Protein AF-A0A2E0TR86-F1 (afdb_monomer)

Secondary structure (DSSP, 8-state):
--HHHHTTTTS---SS--HHHHHHHHTT--HHHHHHHGGGTT-HHHHHHT---HHHHHHHHHHHT--HHHHHHHHHHHHHHHT-TTGGGGS--TTTTT----------PPPTHHHHHHHHHHHHHHHHHHHHHHHHHHHHHHHHHHSHHHHHHHHHHHHHHHTT-HHHHHHHHHHHHHHHHHHHHHHHHHHHHHS-HHHHHHHHTT-SPPTT-

pLDDT: mean 77.29, std 22.58, range [29.47, 97.81]

Structure (mmCIF, N/CA/C/O backbone):
data_AF-A0A2E0TR86-F1
#
_entry.id   AF-A0A2E0TR86-F1
#
loop_
_atom_site.group_PDB
_atom_site.id
_atom_site.type_symbol
_atom_site.label_atom_id
_atom_site.label_alt_id
_atom_site.label_comp_id
_atom_site.label_asym_id
_atom_site.label_entity_id
_atom_site.label_seq_id
_atom_site.pdbx_PDB_ins_code
_atom_site.Cartn_x
_atom_site.Cartn_y
_atom_site.Cartn_z
_atom_site.occupancy
_atom_site.B_iso_or_equiv
_atom_site.auth_seq_id
_atom_site.auth_comp_id
_atom_site.auth_asym_id
_atom_site.auth_atom_id
_atom_site.pdbx_PDB_model_num
ATOM 1 N N . MET A 1 1 ? -0.247 -5.868 17.429 1.00 38.69 1 MET A N 1
ATOM 2 C CA . MET A 1 1 ? 1.028 -6.560 17.034 1.00 38.69 1 MET A CA 1
ATOM 3 C C . MET A 1 1 ? 0.814 -8.026 16.601 1.00 38.69 1 MET A C 1
ATOM 5 O O . MET A 1 1 ? 1.789 -8.740 16.375 1.00 38.69 1 MET A O 1
ATOM 9 N N . GLY A 1 2 ? -0.434 -8.491 16.428 1.00 29.47 2 GLY A N 1
ATOM 10 C CA . GLY A 1 2 ? -0.738 -9.902 16.133 1.00 29.47 2 GLY A CA 1
ATOM 11 C C . GLY A 1 2 ? -0.902 -10.236 14.646 1.00 29.47 2 GLY A C 1
ATOM 12 O O . GLY A 1 2 ? -0.712 -11.385 14.246 1.00 29.47 2 GLY A O 1
ATOM 13 N N . PHE A 1 3 ? -1.184 -9.242 13.797 1.00 40.50 3 PHE A N 1
ATOM 14 C CA . PHE A 1 3 ? -1.547 -9.489 12.396 1.00 40.50 3 PHE A CA 1
ATOM 15 C C . PHE A 1 3 ? -0.370 -9.985 11.527 1.00 40.50 3 PHE A C 1
ATOM 17 O O . PHE A 1 3 ? -0.538 -10.838 10.656 1.00 40.50 3 PHE A O 1
ATOM 24 N N . PHE A 1 4 ? 0.859 -9.546 11.823 1.00 38.69 4 PHE A N 1
ATOM 25 C CA . PHE A 1 4 ? 2.067 -9.947 11.083 1.00 38.69 4 PHE A CA 1
ATOM 26 C C . PHE A 1 4 ? 2.546 -11.380 11.375 1.00 38.69 4 PHE A C 1
ATOM 28 O O . PHE A 1 4 ? 3.313 -11.942 10.590 1.00 38.69 4 PHE A O 1
ATOM 35 N N . PHE A 1 5 ? 2.105 -12.002 12.474 1.00 36.84 5 PHE A N 1
ATOM 36 C CA . PHE A 1 5 ? 2.561 -13.346 12.844 1.00 36.84 5 PHE A CA 1
ATOM 37 C C . PHE A 1 5 ? 1.705 -14.468 12.254 1.00 36.84 5 PHE A C 1
ATOM 39 O O . PHE A 1 5 ? 2.228 -15.556 12.014 1.00 36.84 5 PHE A O 1
ATOM 46 N N . ARG A 1 6 ? 0.429 -14.224 11.929 1.00 33.91 6 ARG A N 1
ATOM 47 C CA . ARG A 1 6 ? -0.451 -15.283 11.401 1.00 33.91 6 ARG A CA 1
ATOM 48 C C . ARG A 1 6 ? -0.191 -15.644 9.934 1.00 33.91 6 ARG A C 1
ATOM 50 O O . ARG A 1 6 ? -0.497 -16.758 9.525 1.00 33.91 6 ARG A O 1
ATOM 57 N N . VAL A 1 7 ? 0.468 -14.771 9.169 1.00 43.72 7 VAL A N 1
ATOM 58 C CA . VAL A 1 7 ? 0.877 -15.057 7.778 1.00 43.72 7 VAL A CA 1
ATOM 59 C C . VAL A 1 7 ? 2.109 -15.977 7.711 1.00 43.72 7 VAL A C 1
ATOM 61 O O . VAL A 1 7 ? 2.291 -16.695 6.728 1.00 43.72 7 VAL A O 1
ATOM 64 N N . LYS A 1 8 ? 2.931 -16.039 8.772 1.00 37.84 8 LYS A N 1
ATOM 65 C CA . LYS A 1 8 ? 4.144 -16.880 8.807 1.00 37.84 8 LYS A CA 1
ATOM 66 C C . LYS A 1 8 ? 3.860 -18.383 8.740 1.00 37.84 8 LYS A C 1
ATOM 68 O O . LYS A 1 8 ? 4.691 -19.119 8.220 1.00 37.84 8 LYS A O 1
ATOM 73 N N . ALA A 1 9 ? 2.720 -18.845 9.254 1.00 37.69 9 ALA A N 1
ATOM 74 C CA . ALA A 1 9 ? 2.451 -20.277 9.401 1.00 37.69 9 ALA A CA 1
ATOM 75 C C . ALA A 1 9 ? 1.934 -20.959 8.118 1.00 37.69 9 ALA A C 1
ATOM 77 O O . ALA A 1 9 ? 2.023 -22.176 8.005 1.00 37.69 9 ALA A O 1
ATOM 78 N N . VAL A 1 10 ? 1.422 -20.200 7.141 1.00 45.50 10 VAL A N 1
ATOM 79 C CA . VAL A 1 10 ? 0.743 -20.771 5.959 1.00 45.50 10 VAL A CA 1
ATOM 80 C C . VAL A 1 10 ? 1.658 -20.879 4.726 1.00 45.50 10 VAL A C 1
ATOM 82 O O . VAL A 1 10 ? 1.341 -21.610 3.795 1.00 45.50 10 VAL A O 1
ATOM 85 N N . LEU A 1 11 ? 2.813 -20.199 4.693 1.00 48.34 11 LEU A N 1
ATOM 86 C CA . LEU A 1 11 ? 3.543 -19.946 3.437 1.00 48.34 11 LEU A CA 1
ATOM 87 C C . LEU A 1 11 ? 4.947 -20.560 3.308 1.00 48.34 11 LEU A C 1
ATOM 89 O O . LEU A 1 11 ? 5.712 -20.088 2.476 1.00 48.34 11 LEU A O 1
ATOM 93 N N . GLY A 1 12 ? 5.289 -21.605 4.075 1.00 39.50 12 GLY A N 1
ATOM 94 C CA . GLY A 1 12 ? 6.437 -22.486 3.778 1.00 39.50 12 GLY A CA 1
ATOM 95 C C . GLY A 1 12 ? 7.695 -21.764 3.272 1.00 39.50 12 GLY A C 1
ATOM 96 O O . GLY A 1 12 ? 8.068 -21.897 2.108 1.00 39.50 12 GLY A O 1
ATOM 97 N N . TRP A 1 13 ? 8.323 -20.952 4.128 1.00 49.28 13 TRP A N 1
ATOM 98 C CA . TRP A 1 13 ? 9.489 -20.142 3.768 1.00 49.28 13 TRP A CA 1
ATOM 99 C C . TRP A 1 13 ? 10.684 -21.018 3.362 1.00 49.28 13 TRP A C 1
ATOM 101 O O . TRP A 1 13 ? 11.376 -21.576 4.210 1.00 49.28 13 TRP A O 1
ATOM 111 N N . SER A 1 14 ? 10.958 -21.113 2.058 1.00 44.97 14 SER A N 1
ATOM 112 C CA . SER A 1 14 ? 12.226 -21.641 1.543 1.00 44.97 14 SER A CA 1
ATOM 113 C C . SER A 1 14 ? 13.174 -20.477 1.243 1.00 44.97 14 SER A C 1
ATOM 115 O O . SER A 1 14 ? 12.799 -19.530 0.558 1.00 44.97 14 SER A O 1
ATOM 117 N N . GLY A 1 15 ? 14.403 -20.538 1.765 1.00 44.91 15 GLY A N 1
ATOM 118 C CA . GLY A 1 15 ? 15.422 -19.475 1.738 1.00 44.91 15 GLY A CA 1
ATOM 119 C C . GLY A 1 15 ? 16.007 -19.099 0.367 1.00 44.91 15 GLY A C 1
ATOM 120 O O . GLY A 1 15 ? 17.150 -18.651 0.297 1.00 44.91 15 GLY A O 1
ATOM 121 N N . ARG A 1 16 ? 15.263 -19.261 -0.731 1.00 54.44 16 ARG A N 1
ATOM 122 C CA . ARG A 1 16 ? 15.607 -18.675 -2.032 1.00 54.44 16 ARG A CA 1
ATOM 123 C C . ARG A 1 16 ? 14.817 -17.382 -2.187 1.00 54.44 16 ARG A C 1
ATOM 125 O O . ARG A 1 16 ? 13.602 -17.438 -2.342 1.00 54.44 16 ARG A O 1
ATOM 132 N N . ARG A 1 17 ? 15.499 -16.228 -2.154 1.00 61.06 17 ARG A N 1
ATOM 133 C CA . ARG A 1 17 ? 14.881 -14.926 -2.468 1.00 61.06 17 ARG A CA 1
ATOM 134 C C . ARG A 1 17 ? 14.137 -15.058 -3.798 1.00 61.06 17 ARG A C 1
ATOM 136 O O . ARG A 1 17 ? 14.766 -15.329 -4.823 1.00 61.06 17 ARG A O 1
ATOM 143 N N . GLY A 1 18 ? 12.811 -14.928 -3.768 1.00 79.25 18 GLY A N 1
ATOM 144 C CA . GLY A 1 18 ? 11.987 -14.978 -4.971 1.00 79.25 18 GLY A CA 1
ATOM 145 C C . GLY A 1 18 ? 12.465 -13.954 -6.002 1.00 79.25 18 GLY A C 1
ATOM 146 O O . GLY A 1 18 ? 12.942 -12.883 -5.631 1.00 79.25 18 GLY A O 1
ATOM 147 N N . ARG A 1 19 ? 12.362 -14.272 -7.299 1.00 88.62 19 ARG A N 1
ATOM 148 C CA . ARG A 1 19 ? 12.788 -13.385 -8.398 1.00 88.62 19 ARG A CA 1
ATOM 149 C C . ARG A 1 19 ? 12.182 -11.979 -8.279 1.00 88.62 19 ARG A C 1
ATOM 151 O O . ARG A 1 19 ? 12.897 -11.012 -8.508 1.00 88.62 19 ARG A O 1
ATOM 158 N N . VAL A 1 20 ? 10.910 -11.869 -7.888 1.00 91.62 20 VAL A N 1
ATOM 159 C CA . VAL A 1 20 ? 10.219 -10.586 -7.652 1.00 91.62 20 VAL A CA 1
ATOM 160 C C . VAL A 1 20 ? 10.897 -9.799 -6.526 1.00 91.62 20 VAL A C 1
ATOM 162 O O . VAL A 1 20 ? 11.257 -8.642 -6.718 1.00 91.62 20 VAL A O 1
ATOM 165 N N . ALA A 1 21 ? 11.136 -10.443 -5.380 1.00 93.56 21 ALA A N 1
ATOM 166 C CA . ALA A 1 21 ? 11.791 -9.823 -4.229 1.00 93.56 21 ALA A CA 1
ATOM 167 C C . ALA A 1 21 ? 13.237 -9.408 -4.530 1.00 93.56 21 ALA A C 1
ATOM 169 O O . ALA A 1 21 ? 13.669 -8.327 -4.139 1.00 93.56 21 ALA A O 1
ATOM 170 N N . ALA A 1 22 ? 13.985 -10.247 -5.254 1.00 91.81 22 ALA A N 1
ATOM 171 C CA . ALA A 1 22 ? 15.337 -9.926 -5.691 1.00 91.81 22 ALA A CA 1
ATOM 172 C C . ALA A 1 22 ? 15.344 -8.707 -6.621 1.00 91.81 22 ALA A C 1
ATOM 174 O O . ALA A 1 22 ? 16.172 -7.819 -6.443 1.00 91.81 22 ALA A O 1
ATOM 175 N N . GLU A 1 23 ? 14.412 -8.638 -7.574 1.00 92.62 23 GLU A N 1
ATOM 176 C CA . GLU A 1 23 ? 14.308 -7.498 -8.482 1.00 92.62 23 GLU A CA 1
ATOM 177 C C . GLU A 1 23 ? 13.951 -6.210 -7.742 1.00 92.62 23 GLU A C 1
ATOM 179 O O . GLU A 1 23 ? 14.630 -5.204 -7.920 1.00 92.62 23 GLU A O 1
ATOM 184 N N . LEU A 1 24 ? 12.953 -6.245 -6.860 1.00 93.38 24 LEU A N 1
ATOM 185 C CA . LEU A 1 24 ? 12.578 -5.088 -6.047 1.00 93.38 24 LEU A CA 1
ATOM 186 C C . LEU A 1 24 ? 13.731 -4.622 -5.151 1.00 93.38 24 LEU A C 1
ATOM 188 O O . LEU A 1 24 ? 14.012 -3.429 -5.099 1.00 93.38 24 LEU A O 1
ATOM 192 N N . ALA A 1 25 ? 14.464 -5.551 -4.530 1.00 93.50 25 ALA A N 1
ATOM 193 C CA . ALA A 1 25 ? 15.646 -5.217 -3.740 1.00 93.50 25 ALA A CA 1
ATOM 194 C C . ALA A 1 25 ? 16.739 -4.543 -4.586 1.00 93.50 25 ALA A C 1
ATOM 196 O O . ALA A 1 25 ? 17.328 -3.562 -4.144 1.00 93.50 25 ALA A O 1
ATOM 197 N N . ARG A 1 26 ? 16.992 -5.024 -5.815 1.00 91.81 26 ARG A N 1
ATOM 198 C CA . ARG A 1 26 ? 17.940 -4.367 -6.738 1.00 91.81 26 ARG 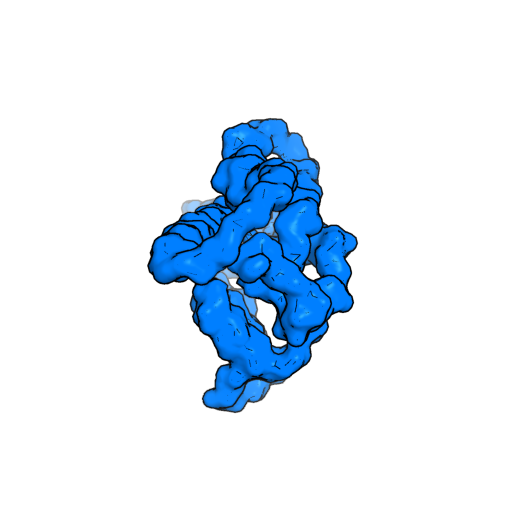A CA 1
ATOM 199 C C . ARG A 1 26 ? 17.495 -2.964 -7.134 1.00 91.81 26 ARG A C 1
ATOM 201 O O . ARG A 1 26 ? 18.344 -2.139 -7.441 1.00 91.81 26 ARG A O 1
ATOM 208 N N . ARG A 1 27 ? 16.187 -2.714 -7.159 1.00 90.25 27 ARG A N 1
ATOM 209 C CA . ARG A 1 27 ? 15.604 -1.415 -7.506 1.00 90.25 27 ARG A CA 1
ATOM 210 C C . ARG A 1 27 ? 15.431 -0.483 -6.306 1.00 90.25 27 ARG A C 1
ATOM 212 O O . ARG A 1 27 ? 14.817 0.564 -6.469 1.00 90.25 27 ARG A O 1
ATOM 219 N N . GLY A 1 28 ? 15.948 -0.847 -5.131 1.00 92.06 28 GLY A N 1
ATOM 220 C CA . GLY A 1 28 ? 15.901 -0.005 -3.932 1.00 92.06 28 GLY A CA 1
ATOM 221 C C . GLY A 1 28 ? 14.567 -0.038 -3.186 1.00 92.06 28 GLY A C 1
ATOM 222 O O . GLY A 1 28 ? 14.259 0.893 -2.457 1.00 92.06 28 GLY A O 1
ATOM 223 N N . ALA A 1 29 ? 13.752 -1.080 -3.365 1.00 93.31 29 ALA A N 1
ATOM 224 C CA . ALA A 1 29 ? 12.498 -1.190 -2.628 1.00 93.31 29 ALA A CA 1
ATOM 225 C C . ALA A 1 29 ? 12.712 -1.364 -1.111 1.00 93.31 29 ALA A C 1
ATOM 227 O O . ALA A 1 29 ? 13.695 -1.970 -0.666 1.00 93.31 29 ALA A O 1
ATOM 228 N N . THR A 1 30 ? 11.737 -0.906 -0.325 1.00 94.25 30 THR A N 1
ATOM 229 C CA . THR A 1 30 ? 11.692 -1.032 1.132 1.00 94.25 30 THR A CA 1
ATOM 230 C C . THR A 1 30 ? 11.836 -2.486 1.572 1.00 94.25 30 THR A C 1
ATOM 232 O O . THR A 1 30 ? 11.359 -3.436 0.936 1.00 94.25 30 THR A O 1
ATOM 235 N N . ARG A 1 31 ? 12.510 -2.689 2.709 1.00 94.81 31 ARG A N 1
ATOM 236 C CA . ARG A 1 31 ? 12.814 -4.030 3.228 1.00 94.81 31 ARG A CA 1
ATOM 237 C C . ARG A 1 31 ? 11.543 -4.833 3.495 1.00 94.81 31 ARG A C 1
ATOM 239 O O . ARG A 1 31 ? 11.529 -6.051 3.311 1.00 94.81 31 ARG A O 1
ATOM 246 N N . GLU A 1 32 ? 10.493 -4.167 3.950 1.00 94.56 32 GLU A N 1
ATOM 247 C CA . GLU A 1 32 ? 9.192 -4.748 4.241 1.00 94.56 32 GLU A CA 1
ATOM 248 C C . GLU A 1 32 ? 8.503 -5.233 2.962 1.00 94.56 32 GLU A C 1
ATOM 250 O O . GLU A 1 32 ? 8.025 -6.369 2.941 1.00 94.56 32 GLU A O 1
ATOM 255 N N . LEU A 1 33 ? 8.526 -4.438 1.886 1.00 95.44 33 LEU A N 1
ATOM 256 C CA . LEU A 1 33 ? 7.996 -4.838 0.580 1.00 95.44 33 LEU A CA 1
ATOM 257 C C . LEU A 1 33 ? 8.785 -6.020 -0.006 1.00 95.44 33 LEU A C 1
ATOM 259 O O . LEU A 1 33 ? 8.198 -6.985 -0.506 1.00 95.44 33 LEU A O 1
ATOM 263 N N . VAL A 1 34 ? 10.114 -6.004 0.111 1.00 96.00 34 VAL A N 1
ATOM 264 C CA . VAL A 1 34 ? 10.963 -7.131 -0.310 1.00 96.00 34 VAL A CA 1
ATOM 265 C C . VAL A 1 34 ? 10.589 -8.404 0.456 1.00 96.00 34 VAL A C 1
ATOM 267 O O . VAL A 1 34 ? 10.315 -9.428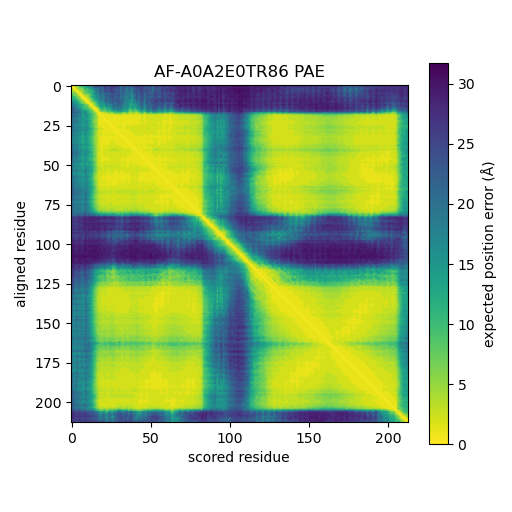 -0.163 1.00 96.00 34 VAL A O 1
ATOM 270 N N . ARG A 1 35 ? 10.485 -8.345 1.789 1.00 94.88 35 ARG A N 1
ATOM 271 C CA . ARG A 1 35 ? 10.081 -9.499 2.618 1.00 94.88 35 ARG A CA 1
ATOM 272 C C . ARG A 1 35 ? 8.677 -9.996 2.298 1.00 94.88 35 ARG A C 1
ATOM 274 O O . ARG A 1 35 ? 8.448 -11.201 2.272 1.00 94.88 35 ARG A O 1
ATOM 281 N N . PHE A 1 36 ? 7.739 -9.084 2.053 1.00 95.06 36 PHE A N 1
ATOM 282 C CA . PHE A 1 36 ? 6.392 -9.444 1.626 1.00 95.06 36 PHE A CA 1
ATOM 283 C C . PHE A 1 36 ? 6.418 -10.214 0.302 1.00 95.06 36 PHE A C 1
ATOM 285 O O . PHE A 1 36 ? 5.662 -11.168 0.144 1.00 95.06 36 PHE A O 1
ATOM 292 N N . THR A 1 37 ? 7.297 -9.833 -0.631 1.00 95.12 37 THR A N 1
ATOM 293 C CA . THR A 1 37 ? 7.321 -10.420 -1.976 1.00 95.12 37 THR A CA 1
ATOM 294 C C . THR A 1 37 ? 8.100 -11.732 -2.095 1.00 95.12 37 THR A C 1
ATOM 296 O O . THR A 1 37 ? 7.919 -12.463 -3.071 1.00 95.12 37 THR A O 1
ATOM 299 N N . GLU A 1 38 ? 8.931 -12.075 -1.105 1.00 93.75 38 GLU A N 1
ATOM 300 C CA . GLU A 1 38 ? 9.756 -13.294 -1.094 1.00 93.75 38 GLU A CA 1
ATOM 301 C C . GLU A 1 38 ? 8.969 -14.589 -1.383 1.00 93.75 38 GLU A C 1
ATOM 303 O O . GLU A 1 38 ? 9.413 -15.350 -2.251 1.00 93.75 38 GLU A O 1
ATOM 308 N N . PRO A 1 39 ? 7.799 -14.847 -0.757 1.00 93.81 39 PRO A N 1
ATOM 309 C CA . PRO A 1 39 ? 7.064 -16.098 -0.943 1.00 93.81 39 PRO A CA 1
ATOM 310 C C . PRO A 1 39 ? 6.476 -16.292 -2.347 1.00 93.81 39 PRO A C 1
ATOM 312 O O . PRO A 1 39 ? 6.130 -17.415 -2.704 1.00 93.81 39 PRO A O 1
ATOM 315 N N . PHE A 1 40 ? 6.349 -15.235 -3.157 1.00 92.06 40 PHE A N 1
ATOM 316 C CA . PHE A 1 40 ? 5.721 -15.331 -4.483 1.00 92.06 40 PHE A CA 1
ATOM 317 C C . PHE A 1 40 ? 6.677 -15.808 -5.581 1.00 92.06 40 PHE A C 1
ATOM 319 O O . PHE A 1 40 ? 6.251 -16.064 -6.708 1.00 92.06 40 PHE A O 1
ATOM 326 N N . GLY A 1 41 ? 7.975 -15.947 -5.293 1.00 91.69 41 GLY A N 1
ATOM 327 C CA . GLY A 1 41 ? 8.931 -16.433 -6.283 1.00 91.69 41 GLY A CA 1
ATOM 328 C C . GLY A 1 41 ? 9.006 -15.506 -7.500 1.00 91.69 41 GLY A C 1
ATOM 329 O O . GLY A 1 41 ? 9.485 -14.379 -7.397 1.00 91.69 41 GLY A O 1
ATOM 330 N N . ALA A 1 42 ? 8.576 -15.997 -8.664 1.00 90.94 42 ALA A N 1
ATOM 331 C CA . ALA A 1 42 ? 8.526 -15.239 -9.918 1.00 90.94 42 ALA A CA 1
ATOM 332 C C . ALA A 1 42 ? 7.121 -14.707 -10.270 1.00 90.94 42 ALA A C 1
ATOM 334 O O . ALA A 1 42 ? 6.968 -14.040 -11.293 1.00 90.94 42 ALA A O 1
ATOM 335 N N . ASP A 1 43 ? 6.105 -14.993 -9.453 1.00 93.94 43 ASP A N 1
ATOM 336 C CA . ASP A 1 43 ? 4.717 -14.638 -9.742 1.00 93.94 43 ASP A CA 1
ATOM 337 C C . ASP A 1 43 ? 4.395 -13.195 -9.323 1.00 93.94 43 ASP A C 1
ATOM 339 O O . ASP A 1 43 ? 3.867 -12.918 -8.242 1.00 93.94 43 ASP A O 1
ATOM 343 N N . VAL A 1 44 ? 4.727 -12.254 -10.211 1.00 94.56 44 VAL A N 1
ATOM 344 C CA . VAL A 1 44 ? 4.461 -10.822 -10.012 1.00 94.56 44 VAL A CA 1
ATOM 345 C C . VAL A 1 44 ? 2.965 -10.504 -9.935 1.00 94.56 44 VAL A C 1
ATOM 347 O O . VAL A 1 44 ? 2.576 -9.587 -9.220 1.00 94.56 44 VAL A O 1
ATOM 350 N N . ILE A 1 45 ? 2.110 -11.267 -10.625 1.00 96.00 45 ILE A N 1
ATOM 351 C CA . ILE A 1 45 ? 0.661 -11.021 -10.637 1.00 96.00 45 ILE A CA 1
ATOM 352 C C . ILE A 1 45 ? 0.054 -11.392 -9.287 1.00 96.00 45 ILE A C 1
ATOM 354 O O . ILE A 1 45 ? -0.737 -10.626 -8.727 1.00 96.00 45 ILE A O 1
ATOM 358 N N . THR A 1 46 ? 0.445 -12.534 -8.726 1.00 95.75 46 THR A N 1
ATOM 359 C CA . THR A 1 46 ? -0.005 -12.926 -7.388 1.00 95.75 46 THR A CA 1
ATOM 360 C C . THR A 1 46 ? 0.556 -11.987 -6.320 1.00 95.75 46 THR A C 1
ATOM 362 O O . THR A 1 46 ? -0.191 -11.576 -5.433 1.00 95.75 46 THR A O 1
ATOM 365 N N . ALA A 1 47 ? 1.819 -11.558 -6.435 1.00 96.00 47 ALA A N 1
ATOM 366 C CA . ALA A 1 47 ? 2.393 -10.550 -5.537 1.00 96.00 47 ALA A CA 1
ATOM 367 C C . ALA A 1 47 ? 1.624 -9.213 -5.592 1.00 96.00 47 ALA A C 1
ATOM 369 O O . ALA A 1 47 ? 1.275 -8.652 -4.553 1.00 96.00 47 ALA A O 1
ATOM 370 N N . TRP A 1 48 ? 1.298 -8.736 -6.798 1.00 97.25 48 TRP A N 1
ATOM 371 C CA . TRP A 1 48 ? 0.527 -7.512 -7.028 1.00 97.25 48 TRP A CA 1
ATOM 372 C C . TRP A 1 48 ? -0.893 -7.602 -6.455 1.00 97.25 48 TRP A C 1
ATOM 374 O O . TRP A 1 48 ? -1.312 -6.763 -5.654 1.00 97.25 48 TRP A O 1
ATOM 384 N N . SER A 1 49 ? -1.630 -8.652 -6.823 1.00 96.12 49 SER A N 1
ATOM 385 C CA . SER A 1 49 ? -3.024 -8.858 -6.401 1.00 96.12 49 SER A CA 1
ATOM 386 C C . SER A 1 49 ? -3.180 -9.063 -4.894 1.00 96.12 49 SER A C 1
ATOM 388 O O . SER A 1 49 ? -4.234 -8.751 -4.348 1.00 96.12 49 SER A O 1
ATOM 390 N N . ARG A 1 50 ? -2.133 -9.539 -4.209 1.00 96.19 50 ARG A N 1
ATOM 391 C CA . ARG A 1 50 ? -2.120 -9.733 -2.752 1.00 96.19 50 ARG A CA 1
ATOM 392 C C . ARG A 1 50 ? -1.433 -8.610 -1.980 1.00 96.19 50 ARG A C 1
ATOM 394 O O . ARG A 1 50 ? -1.349 -8.708 -0.760 1.00 96.19 50 ARG A O 1
ATOM 401 N N . CYS A 1 51 ? -0.937 -7.568 -2.651 1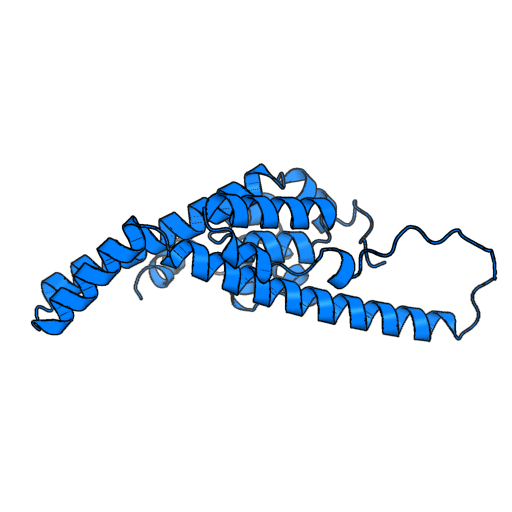.00 96.50 51 CYS A N 1
ATOM 402 C CA . CYS A 1 51 ? -0.264 -6.448 -1.995 1.00 96.50 51 CYS A CA 1
ATOM 403 C C . CYS A 1 51 ? -1.203 -5.768 -0.980 1.00 96.50 51 CYS A C 1
ATOM 405 O O . CYS A 1 51 ? -2.259 -5.277 -1.384 1.00 96.50 51 CYS A O 1
ATOM 407 N N . PRO A 1 52 ? -0.882 -5.741 0.323 1.00 94.94 52 PRO A N 1
ATOM 408 C CA . PRO A 1 52 ? -1.861 -5.347 1.328 1.00 94.94 52 PRO A CA 1
ATOM 409 C C . PRO A 1 52 ? -1.959 -3.840 1.567 1.00 94.94 52 PRO A C 1
ATOM 411 O O . PRO A 1 52 ? -2.847 -3.404 2.289 1.00 94.94 52 PRO A O 1
ATOM 414 N N . ARG A 1 53 ? -1.036 -3.042 1.015 1.00 95.31 53 ARG A N 1
ATOM 415 C CA . ARG A 1 53 ? -0.916 -1.606 1.310 1.00 95.31 53 ARG A CA 1
ATOM 416 C C . ARG A 1 53 ? -0.921 -0.780 0.028 1.00 95.31 53 ARG A C 1
ATOM 418 O O . ARG A 1 53 ? -0.256 -1.136 -0.950 1.00 95.31 53 ARG A O 1
ATOM 425 N N . GLY A 1 54 ? -1.623 0.354 0.057 1.00 94.44 54 GLY A N 1
ATOM 426 C CA . GLY A 1 54 ? -1.622 1.337 -1.034 1.00 94.44 54 GLY A CA 1
ATOM 427 C C . GLY A 1 54 ? -0.210 1.825 -1.365 1.00 94.44 54 GLY A C 1
ATOM 428 O O . GLY A 1 54 ? 0.217 1.726 -2.512 1.00 94.44 54 GLY A O 1
ATOM 429 N N . ALA A 1 55 ? 0.556 2.220 -0.343 1.00 95.69 55 ALA A N 1
ATOM 430 C CA . ALA A 1 55 ? 1.935 2.689 -0.493 1.00 95.69 55 ALA A CA 1
ATOM 431 C C . ALA A 1 55 ? 2.857 1.639 -1.131 1.00 95.69 55 ALA A C 1
ATOM 433 O O . ALA A 1 55 ? 3.590 1.949 -2.060 1.00 95.69 55 ALA A O 1
ATOM 434 N N . TRP A 1 56 ? 2.757 0.373 -0.712 1.00 97.62 56 TRP A N 1
ATOM 435 C CA . TRP A 1 56 ? 3.524 -0.719 -1.322 1.00 97.62 56 TRP A CA 1
ATOM 436 C C . TRP A 1 56 ? 3.113 -0.996 -2.767 1.00 97.62 56 TRP A C 1
ATOM 438 O O . TRP A 1 56 ? 3.947 -1.377 -3.581 1.00 97.62 56 TRP A O 1
ATOM 448 N N . SER A 1 57 ? 1.837 -0.803 -3.102 1.00 97.81 57 SER A N 1
ATOM 449 C CA . SER A 1 57 ? 1.360 -0.928 -4.481 1.00 97.81 57 SER A CA 1
ATOM 450 C C . SER A 1 57 ? 1.913 0.203 -5.356 1.00 97.81 57 SER A C 1
ATOM 452 O O . SER A 1 57 ? 2.385 -0.054 -6.459 1.00 97.81 57 SER A O 1
ATOM 454 N N . LEU A 1 58 ? 1.930 1.441 -4.854 1.00 97.06 58 LEU A N 1
ATOM 455 C CA . LEU A 1 58 ? 2.540 2.580 -5.548 1.00 97.06 58 LEU A CA 1
ATOM 456 C C . LEU A 1 58 ? 4.051 2.406 -5.717 1.00 97.06 58 LEU A C 1
ATOM 458 O O . LEU A 1 58 ? 4.563 2.574 -6.821 1.00 97.06 58 LEU A O 1
ATOM 462 N N . GLU A 1 59 ? 4.747 2.013 -4.652 1.00 97.06 59 GLU A N 1
ATOM 463 C CA . GLU A 1 59 ? 6.181 1.738 -4.680 1.00 97.06 59 GLU A CA 1
ATOM 464 C C . GLU A 1 59 ? 6.505 0.629 -5.685 1.00 97.06 59 GLU A C 1
ATOM 466 O O . GLU A 1 59 ? 7.344 0.813 -6.560 1.00 97.06 59 GLU A O 1
ATOM 471 N N . MET A 1 60 ? 5.809 -0.507 -5.621 1.00 96.75 60 MET A N 1
ATOM 472 C CA . MET A 1 60 ? 6.024 -1.621 -6.543 1.00 96.75 60 MET A CA 1
ATOM 473 C C . MET A 1 60 ? 5.775 -1.215 -8.003 1.00 96.75 60 MET A C 1
ATOM 475 O O . MET A 1 60 ? 6.570 -1.568 -8.874 1.00 96.75 60 MET A O 1
ATOM 479 N N . ALA A 1 61 ? 4.718 -0.443 -8.278 1.00 96.38 61 ALA A N 1
ATOM 480 C CA . ALA A 1 61 ? 4.439 0.075 -9.617 1.00 96.38 61 ALA A CA 1
ATOM 481 C C . ALA A 1 61 ? 5.551 1.018 -10.109 1.00 96.38 61 ALA A C 1
ATOM 483 O O . ALA A 1 61 ? 6.065 0.834 -11.215 1.00 96.38 61 ALA A O 1
ATOM 484 N N . ALA A 1 62 ? 5.969 1.978 -9.279 1.00 93.50 62 ALA A N 1
ATOM 485 C CA . ALA A 1 62 ? 7.025 2.928 -9.614 1.00 93.50 62 ALA A CA 1
ATOM 486 C C . ALA A 1 62 ? 8.373 2.222 -9.832 1.00 93.50 62 ALA A C 1
ATOM 488 O O . ALA A 1 62 ? 9.028 2.429 -10.852 1.00 93.50 62 ALA A O 1
ATOM 489 N N . ARG A 1 63 ? 8.745 1.300 -8.935 1.00 93.62 63 ARG A N 1
ATOM 490 C CA . ARG A 1 63 ? 9.990 0.524 -9.018 1.00 93.62 63 ARG A CA 1
ATOM 491 C C . ARG A 1 63 ? 9.999 -0.376 -10.242 1.00 93.62 63 ARG A C 1
ATOM 493 O O . ARG A 1 63 ? 11.028 -0.471 -10.898 1.00 93.62 63 ARG A O 1
ATOM 500 N N . PHE A 1 64 ? 8.886 -1.011 -10.612 1.00 93.06 64 PHE A N 1
ATOM 501 C CA . PHE A 1 64 ? 8.842 -1.792 -11.852 1.00 93.06 64 PHE A CA 1
ATOM 502 C C . PHE A 1 64 ? 8.864 -0.938 -13.124 1.00 93.06 64 PHE A C 1
ATOM 504 O O . PHE A 1 64 ? 9.190 -1.475 -14.182 1.00 93.06 64 PHE A O 1
ATOM 511 N N . GLY A 1 65 ? 8.646 0.374 -13.023 1.00 89.75 65 GLY A N 1
ATOM 512 C CA . GLY A 1 65 ? 8.662 1.291 -14.159 1.00 89.75 65 GLY A CA 1
ATOM 513 C C . GLY A 1 65 ? 7.313 1.377 -14.869 1.00 89.75 65 GLY A C 1
ATOM 514 O O . GLY A 1 65 ? 7.274 1.545 -16.085 1.00 89.75 65 GLY A O 1
ATOM 515 N N . VAL A 1 66 ? 6.207 1.231 -14.131 1.00 92.06 66 VAL A N 1
ATOM 516 C CA . VAL A 1 66 ? 4.883 1.626 -14.634 1.00 92.06 66 VAL A CA 1
ATOM 517 C C . VAL A 1 66 ? 4.913 3.120 -14.967 1.00 92.06 66 VAL A C 1
ATOM 519 O O . VAL A 1 66 ? 5.570 3.901 -14.282 1.00 92.06 66 VAL A O 1
ATOM 522 N N . GLU A 1 67 ? 4.201 3.517 -16.023 1.00 89.62 67 GLU A N 1
ATOM 523 C CA . GLU A 1 67 ? 4.164 4.900 -16.500 1.00 89.62 67 GLU A CA 1
ATOM 524 C C . GLU A 1 67 ? 3.850 5.896 -15.369 1.00 89.62 67 GLU A C 1
ATOM 526 O O . GLU A 1 67 ? 2.831 5.779 -14.680 1.00 89.62 67 GLU A O 1
ATOM 531 N N . THR A 1 68 ? 4.695 6.920 -15.219 1.00 87.19 68 THR A N 1
ATOM 532 C CA . THR A 1 68 ? 4.586 7.927 -14.153 1.00 87.19 68 THR A CA 1
ATOM 533 C C . THR A 1 68 ? 3.220 8.614 -14.135 1.00 87.19 68 THR A C 1
ATOM 535 O O . THR A 1 68 ? 2.687 8.890 -13.064 1.00 87.19 68 THR A O 1
ATOM 538 N N . ALA A 1 69 ? 2.594 8.829 -15.298 1.00 86.88 69 ALA A N 1
ATOM 539 C CA . ALA A 1 69 ? 1.255 9.411 -15.384 1.00 86.88 69 ALA A CA 1
ATOM 540 C C . ALA A 1 69 ? 0.168 8.514 -14.761 1.00 86.88 69 ALA A C 1
ATOM 542 O O . ALA A 1 69 ? -0.782 9.025 -14.164 1.00 86.88 69 ALA A O 1
ATOM 543 N N . LEU A 1 70 ? 0.295 7.187 -14.866 1.00 90.94 70 LEU A N 1
ATOM 544 C CA . LEU A 1 70 ? -0.623 6.244 -14.221 1.00 90.94 70 LEU A CA 1
ATOM 545 C C . LEU A 1 70 ? -0.404 6.200 -12.711 1.00 90.94 70 LEU A C 1
ATOM 547 O O . LEU A 1 70 ? -1.380 6.210 -11.961 1.00 90.94 70 LEU A O 1
ATOM 551 N N . VAL A 1 71 ? 0.858 6.211 -12.273 1.00 92.81 71 VAL A N 1
ATOM 552 C CA . VAL A 1 71 ? 1.212 6.291 -10.849 1.00 92.81 71 VAL A CA 1
ATOM 553 C C . VAL A 1 71 ? 0.672 7.588 -10.238 1.00 92.81 71 VAL A C 1
ATOM 555 O O . VAL A 1 71 ? -0.015 7.538 -9.222 1.00 92.81 71 VAL A O 1
ATOM 558 N N . ALA A 1 72 ? 0.865 8.732 -10.898 1.00 87.38 72 ALA A N 1
ATOM 559 C CA . ALA A 1 72 ? 0.344 10.023 -10.450 1.00 87.38 72 ALA A CA 1
ATOM 560 C C . ALA A 1 72 ? -1.192 10.039 -10.360 1.00 87.38 72 ALA A C 1
ATOM 562 O O . ALA A 1 72 ? -1.747 10.531 -9.379 1.00 87.38 72 ALA A O 1
ATOM 563 N N . ARG A 1 73 ? -1.895 9.454 -11.341 1.00 90.44 73 ARG A N 1
ATOM 564 C CA . ARG A 1 73 ? -3.362 9.311 -11.292 1.00 90.44 73 ARG A CA 1
ATOM 565 C C . ARG A 1 73 ? -3.815 8.413 -10.143 1.00 90.44 73 ARG A C 1
ATOM 567 O O . ARG A 1 73 ? -4.799 8.740 -9.493 1.00 90.44 73 ARG A O 1
ATOM 574 N N . ALA A 1 74 ? -3.108 7.314 -9.876 1.00 93.56 74 ALA A N 1
ATOM 575 C CA . ALA A 1 74 ? -3.419 6.440 -8.747 1.00 93.56 74 ALA A CA 1
ATOM 576 C C . ALA A 1 74 ? -3.243 7.176 -7.411 1.00 93.56 74 ALA A C 1
ATOM 578 O O . ALA A 1 74 ? -4.103 7.076 -6.542 1.00 93.56 74 ALA A O 1
ATOM 579 N N . THR A 1 75 ? -2.179 7.971 -7.271 1.00 92.25 75 THR A N 1
ATOM 580 C CA . THR A 1 75 ? -1.968 8.834 -6.101 1.00 92.25 75 THR A CA 1
ATOM 581 C C . THR A 1 75 ? -3.077 9.879 -5.963 1.00 92.25 75 THR A C 1
ATOM 583 O O . THR A 1 75 ? -3.608 10.060 -4.871 1.00 92.25 75 THR A O 1
ATOM 586 N N . ALA A 1 76 ? -3.48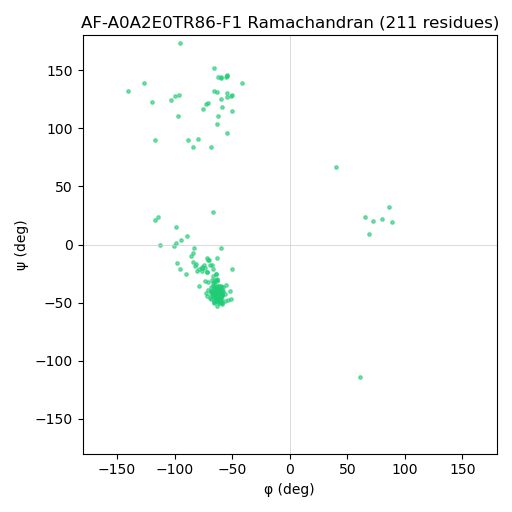8 10.522 -7.060 1.00 88.25 76 ALA A N 1
ATOM 587 C CA . ALA A 1 76 ? -4.589 11.485 -7.050 1.00 88.25 76 ALA A CA 1
ATOM 588 C C . ALA A 1 76 ? -5.927 10.846 -6.637 1.00 88.25 76 ALA A C 1
ATOM 590 O O . ALA A 1 76 ? -6.678 11.449 -5.873 1.00 88.25 76 ALA A O 1
ATOM 591 N N . ASP A 1 77 ? -6.207 9.612 -7.073 1.00 89.56 77 ASP A N 1
ATOM 592 C CA . ASP A 1 77 ? -7.400 8.869 -6.646 1.00 89.56 77 ASP A CA 1
ATOM 593 C C . ASP A 1 77 ? -7.385 8.594 -5.127 1.00 89.56 77 ASP A C 1
ATOM 595 O O . ASP A 1 77 ? -8.435 8.649 -4.484 1.00 89.56 77 ASP A O 1
ATOM 599 N N . LEU A 1 78 ? -6.210 8.338 -4.531 1.00 90.38 78 LEU A N 1
ATOM 600 C CA . LEU A 1 78 ? -6.069 8.194 -3.075 1.00 90.38 78 LEU A CA 1
ATOM 601 C C . LEU A 1 78 ? -6.347 9.514 -2.344 1.00 90.38 78 LEU A C 1
ATOM 603 O O . LEU A 1 78 ? -7.079 9.511 -1.358 1.00 90.38 78 LEU A O 1
ATOM 607 N N . VAL A 1 79 ? -5.813 10.637 -2.839 1.00 84.94 79 VAL A N 1
ATOM 608 C CA . VAL A 1 79 ? -6.086 11.973 -2.275 1.00 84.94 79 VAL A CA 1
ATOM 609 C C . VAL A 1 79 ? -7.578 12.302 -2.365 1.00 84.94 79 VAL A C 1
ATOM 611 O O . VAL A 1 79 ? -8.174 12.735 -1.383 1.00 84.94 79 VAL A O 1
ATOM 614 N N . ALA A 1 80 ? -8.215 12.034 -3.506 1.00 83.38 80 ALA A N 1
ATOM 615 C CA . ALA A 1 80 ? -9.649 12.253 -3.676 1.00 83.38 80 ALA A CA 1
ATOM 616 C C . ALA A 1 80 ? -10.485 11.389 -2.715 1.00 83.38 80 ALA A C 1
ATOM 618 O O . ALA A 1 80 ? -11.468 11.868 -2.150 1.00 83.38 80 ALA A O 1
ATOM 619 N N . ALA A 1 81 ? -10.072 10.139 -2.478 1.00 74.75 81 ALA A N 1
ATOM 620 C CA . ALA A 1 81 ? -10.711 9.258 -1.501 1.00 74.75 81 ALA A CA 1
ATOM 621 C C . ALA A 1 81 ? -10.548 9.741 -0.046 1.00 74.75 81 ALA A C 1
ATOM 623 O O . ALA A 1 81 ? -11.346 9.356 0.808 1.00 74.75 81 ALA A O 1
ATOM 624 N N . ALA A 1 82 ? -9.553 10.589 0.236 1.00 71.50 82 ALA A N 1
ATOM 625 C CA . ALA A 1 82 ? -9.332 11.185 1.552 1.00 71.50 82 ALA A CA 1
ATOM 626 C C . ALA A 1 82 ? -10.357 12.277 1.908 1.00 71.50 82 ALA A C 1
ATOM 628 O O . ALA A 1 82 ? -10.520 12.586 3.084 1.00 71.50 82 ALA A O 1
ATOM 629 N N . GLY A 1 83 ? -11.050 12.858 0.919 1.00 60.75 83 GLY A N 1
ATOM 630 C CA . GLY A 1 83 ? -12.086 13.875 1.137 1.00 60.75 83 GLY A CA 1
ATOM 631 C C . GLY A 1 83 ? -11.593 15.237 1.653 1.00 60.75 83 GLY A C 1
ATOM 632 O O . GLY A 1 83 ? -12.429 16.074 1.979 1.00 60.75 83 GLY A O 1
ATOM 633 N N . GLU A 1 84 ? -10.279 15.483 1.703 1.00 49.94 84 GLU A N 1
ATOM 634 C CA . GLU A 1 84 ? -9.672 16.700 2.265 1.00 49.94 84 GLU A CA 1
ATOM 635 C C . GLU A 1 84 ? -8.860 17.466 1.197 1.00 49.94 84 GLU A C 1
ATOM 637 O O . GLU A 1 84 ? -7.915 16.905 0.633 1.00 49.94 84 GLU A O 1
ATOM 642 N N . PRO A 1 85 ? -9.167 18.748 0.916 1.00 42.03 85 PRO A N 1
ATOM 643 C CA . PRO A 1 85 ? -8.386 19.574 -0.008 1.00 42.03 85 PRO A CA 1
ATOM 644 C C . PRO A 1 85 ? -6.990 19.947 0.530 1.00 42.03 85 PRO A C 1
ATOM 646 O O . PRO A 1 85 ? -6.119 20.299 -0.263 1.00 42.03 85 PRO A O 1
ATOM 649 N N . ASP A 1 86 ? -6.737 19.827 1.838 1.00 40.03 86 ASP A N 1
ATOM 650 C CA . ASP A 1 86 ? -5.469 20.246 2.463 1.00 40.03 86 ASP A CA 1
ATOM 651 C C . ASP A 1 86 ? -4.330 19.216 2.292 1.00 40.03 86 ASP A C 1
ATOM 653 O O . ASP A 1 86 ? -3.153 19.570 2.259 1.00 40.03 86 ASP A O 1
ATOM 657 N N . LEU A 1 87 ? -4.654 17.935 2.063 1.00 41.44 87 LEU A N 1
ATOM 658 C CA . LEU A 1 87 ? -3.658 16.905 1.717 1.00 41.44 87 LEU A CA 1
ATOM 659 C C . LEU A 1 87 ? -3.114 17.072 0.286 1.00 41.44 87 LEU A C 1
ATOM 661 O O . LEU A 1 87 ? -1.997 16.641 -0.006 1.00 41.44 87 LEU A O 1
ATOM 665 N N . ALA A 1 88 ? -3.870 17.735 -0.599 1.00 40.81 88 ALA A N 1
ATOM 666 C CA . ALA A 1 88 ? -3.430 18.060 -1.956 1.00 40.81 88 ALA A CA 1
ATOM 667 C C . ALA A 1 88 ? -2.356 19.165 -1.977 1.00 40.81 88 ALA A C 1
ATOM 669 O O . ALA A 1 88 ? -1.542 19.211 -2.896 1.00 40.81 88 ALA A O 1
ATOM 670 N N . ALA A 1 89 ? -2.279 20.009 -0.939 1.00 37.94 89 ALA A N 1
ATOM 671 C CA . ALA A 1 89 ? -1.237 21.030 -0.810 1.00 37.94 89 ALA A CA 1
ATOM 672 C C . ALA A 1 89 ? 0.151 20.442 -0.481 1.00 37.94 89 ALA A C 1
ATOM 674 O O . ALA A 1 89 ? 1.153 21.152 -0.539 1.00 37.94 89 ALA A O 1
ATOM 675 N N . HIS A 1 90 ? 0.231 19.154 -0.125 1.00 36.19 90 HIS A N 1
ATOM 676 C CA . HIS A 1 90 ? 1.486 18.407 0.048 1.00 36.19 90 HIS A CA 1
ATOM 677 C C . HIS A 1 90 ? 1.676 17.314 -1.015 1.00 36.19 90 HIS A C 1
ATOM 679 O O . HIS A 1 90 ? 2.702 16.630 -1.020 1.00 36.19 90 HIS A O 1
ATOM 685 N N . SER A 1 91 ? 0.726 17.157 -1.948 1.00 40.72 91 SER A N 1
ATOM 686 C CA . SER A 1 91 ? 0.946 16.346 -3.141 1.00 40.72 91 SER A CA 1
ATOM 687 C C . SER A 1 91 ? 1.750 17.183 -4.130 1.00 40.72 91 SER A C 1
ATOM 689 O O . SER A 1 91 ? 1.195 17.969 -4.896 1.00 40.72 91 SER A O 1
ATOM 691 N N . ALA A 1 92 ? 3.069 17.056 -4.021 1.00 41.66 92 ALA A N 1
ATOM 692 C CA . ALA A 1 92 ? 4.045 17.675 -4.900 1.00 41.66 92 ALA A CA 1
ATOM 693 C C . ALA A 1 92 ? 3.618 17.614 -6.377 1.00 41.66 92 ALA A C 1
ATOM 695 O O . ALA A 1 92 ? 3.058 16.617 -6.851 1.00 41.66 92 ALA A O 1
ATOM 696 N N . ASP A 1 93 ? 3.860 18.720 -7.081 1.00 45.06 93 ASP A N 1
ATOM 697 C CA . ASP A 1 93 ? 3.544 18.871 -8.498 1.00 45.06 93 ASP A CA 1
ATOM 698 C C . ASP A 1 93 ? 4.209 17.711 -9.270 1.00 45.06 93 ASP A C 1
ATOM 700 O O . ASP A 1 93 ? 5.405 17.471 -9.100 1.00 45.06 93 ASP A O 1
ATOM 704 N N . PRO A 1 94 ? 3.499 16.982 -10.151 1.00 41.94 94 PRO A N 1
ATOM 705 C CA . PRO A 1 94 ? 4.107 15.973 -11.022 1.00 41.94 94 PRO A CA 1
ATOM 706 C C . PRO A 1 94 ? 5.342 16.468 -11.804 1.00 41.94 94 PRO A C 1
ATOM 708 O O . PRO A 1 94 ? 6.171 15.661 -12.232 1.00 41.94 94 PRO A O 1
ATOM 711 N N . ARG A 1 95 ? 5.496 17.788 -11.988 1.00 44.91 95 ARG A N 1
ATOM 712 C CA . ARG A 1 95 ? 6.693 18.435 -12.553 1.00 44.91 95 ARG A CA 1
ATOM 713 C C . ARG A 1 95 ? 7.889 18.458 -11.599 1.00 44.91 95 ARG A C 1
ATOM 715 O O . ARG A 1 95 ? 9.020 18.352 -12.068 1.00 44.91 95 ARG A O 1
ATOM 722 N N . GLU A 1 96 ? 7.665 18.526 -10.290 1.00 42.12 96 GLU A N 1
ATOM 723 C CA . GLU A 1 96 ? 8.704 18.417 -9.252 1.00 42.12 96 GLU A CA 1
ATOM 724 C C . GLU A 1 96 ? 9.278 16.992 -9.155 1.00 42.12 96 GLU A C 1
ATOM 726 O O . GLU A 1 96 ? 10.343 16.782 -8.577 1.00 42.12 96 GLU A O 1
ATOM 731 N N . TRP A 1 97 ? 8.616 16.009 -9.780 1.00 44.66 97 TRP A N 1
ATOM 732 C CA . TRP A 1 97 ? 9.054 14.609 -9.868 1.00 44.66 97 TRP A CA 1
ATOM 733 C C . TRP A 1 97 ? 9.750 14.260 -11.194 1.00 44.66 97 TRP A C 1
ATOM 735 O O . TRP A 1 97 ? 9.937 13.086 -11.519 1.00 44.66 97 TRP A O 1
ATOM 745 N N . GLY A 1 98 ? 10.155 15.276 -11.965 1.00 39.03 98 GLY A N 1
ATOM 746 C CA . GLY A 1 98 ? 10.986 15.097 -13.157 1.00 39.03 98 GLY A CA 1
ATOM 747 C C . GLY A 1 98 ? 10.222 14.848 -14.459 1.00 39.03 98 GLY A C 1
ATOM 748 O O . GLY A 1 98 ? 10.823 14.373 -15.422 1.00 39.03 98 GLY A O 1
ATOM 749 N N . ALA A 1 99 ? 8.931 15.191 -14.541 1.00 37.44 99 ALA A N 1
ATOM 750 C CA . ALA A 1 99 ? 8.228 15.250 -15.822 1.00 37.44 99 ALA A CA 1
ATOM 751 C C . ALA A 1 99 ? 8.776 16.416 -16.670 1.00 37.44 99 ALA A C 1
ATOM 753 O O . ALA A 1 99 ? 8.229 17.520 -16.670 1.00 37.44 99 ALA A O 1
ATOM 754 N N . GLN A 1 100 ? 9.882 16.194 -17.386 1.00 36.06 100 GLN A N 1
ATOM 755 C CA . GLN A 1 100 ? 10.333 17.152 -18.390 1.00 36.06 100 GLN A CA 1
ATOM 756 C C . GLN A 1 100 ? 9.308 17.204 -19.536 1.00 36.06 100 GLN A C 1
ATOM 758 O O . GLN A 1 100 ? 8.913 16.153 -20.049 1.00 36.06 100 GLN A O 1
ATOM 763 N N . PRO A 1 101 ? 8.879 18.401 -19.982 1.00 33.62 101 PRO A N 1
ATOM 764 C CA . PRO A 1 101 ? 8.204 18.521 -21.265 1.00 33.62 101 PRO A CA 1
ATOM 765 C C . PRO A 1 101 ? 9.154 18.020 -22.356 1.00 33.62 101 PRO A C 1
ATOM 767 O O . PRO A 1 101 ? 10.363 18.230 -22.267 1.00 33.62 101 PRO A O 1
ATOM 770 N N . ALA A 1 102 ? 8.606 17.347 -23.368 1.00 36.41 102 ALA A N 1
ATOM 771 C CA . ALA A 1 102 ? 9.362 16.794 -24.484 1.00 36.41 102 ALA A CA 1
ATOM 772 C C . ALA A 1 102 ? 10.217 17.885 -25.157 1.00 36.41 102 ALA A C 1
ATOM 774 O O . ALA A 1 102 ? 9.736 18.646 -25.998 1.00 36.41 102 ALA A O 1
ATOM 775 N N . LEU A 1 103 ? 11.488 17.982 -24.764 1.00 35.94 103 LEU A N 1
ATOM 776 C CA . LEU A 1 103 ? 12.462 18.856 -25.396 1.00 35.94 103 LEU A CA 1
ATOM 777 C C . LEU A 1 103 ? 12.779 18.273 -26.771 1.00 35.94 103 LEU A C 1
ATOM 779 O O . LEU A 1 103 ? 13.174 17.113 -26.911 1.00 35.94 103 LEU A O 1
ATOM 783 N N . GLN A 1 104 ? 12.537 19.091 -27.792 1.00 36.88 104 GLN A N 1
ATOM 784 C CA . GLN A 1 104 ? 12.810 18.782 -29.185 1.00 36.88 104 GLN A CA 1
ATOM 785 C C . GLN A 1 104 ? 14.249 18.279 -29.350 1.00 36.88 104 GLN A C 1
ATOM 787 O O . GLN A 1 104 ? 15.206 18.917 -28.915 1.00 36.88 104 GLN A O 1
ATOM 792 N N . ARG A 1 105 ? 14.389 17.123 -30.006 1.00 34.91 105 ARG A N 1
ATOM 793 C CA . ARG A 1 105 ? 15.680 16.554 -30.398 1.00 34.91 105 ARG A CA 1
ATOM 794 C C . ARG A 1 105 ? 16.376 17.505 -31.374 1.00 34.91 105 ARG A C 1
ATOM 796 O O . ARG A 1 105 ? 15.955 17.608 -32.522 1.00 34.91 105 ARG A O 1
ATOM 803 N N . SER A 1 106 ? 17.462 18.135 -30.937 1.00 34.53 106 SER A N 1
ATOM 804 C CA . SER A 1 106 ? 18.506 18.628 -31.837 1.00 34.53 106 SER A CA 1
ATOM 805 C C . SER A 1 106 ? 19.683 17.661 -31.766 1.00 34.53 106 SER A C 1
ATOM 807 O O . SER A 1 106 ? 20.150 17.317 -30.680 1.00 34.53 106 SER A O 1
ATOM 809 N N . GLY A 1 107 ? 20.083 17.138 -32.923 1.00 44.38 107 GLY A N 1
ATOM 810 C CA . GLY A 1 107 ? 21.079 16.082 -33.042 1.00 44.38 107 GLY A CA 1
ATOM 811 C C . GLY A 1 107 ? 22.490 16.581 -32.755 1.00 44.38 107 GLY A C 1
ATOM 812 O O . GLY A 1 107 ? 23.004 17.428 -33.477 1.00 44.38 107 GLY A O 1
ATOM 813 N N . VAL A 1 108 ? 23.134 15.986 -31.753 1.00 38.72 108 VAL A N 1
ATOM 814 C CA . VAL A 1 108 ? 24.592 15.971 -31.597 1.00 38.72 108 VAL A CA 1
ATOM 815 C C . VAL A 1 108 ? 24.981 14.575 -31.106 1.00 38.72 108 VAL A C 1
ATOM 817 O O . VAL A 1 108 ? 24.339 14.020 -30.216 1.00 38.72 108 VAL A O 1
ATOM 820 N N . ALA A 1 109 ? 25.986 13.974 -31.742 1.00 37.03 109 ALA A N 1
ATOM 821 C CA . ALA A 1 109 ? 26.484 12.642 -31.406 1.00 37.03 109 ALA A CA 1
ATOM 822 C C . ALA A 1 109 ? 27.046 12.590 -29.965 1.00 37.03 109 ALA A C 1
ATOM 824 O O . ALA A 1 109 ? 27.654 13.569 -29.524 1.00 37.03 109 ALA A O 1
ATOM 825 N N . PRO A 1 110 ? 26.883 11.475 -29.225 1.00 42.31 110 PRO A N 1
ATOM 826 C CA . PRO A 1 110 ? 27.306 11.406 -27.832 1.00 42.31 110 PRO A CA 1
ATOM 827 C C . PRO A 1 110 ? 28.831 11.276 -27.728 1.00 42.31 110 PRO A C 1
ATOM 829 O O . PRO A 1 110 ? 29.421 10.296 -28.177 1.00 42.31 110 PRO A O 1
ATOM 832 N N . GLY A 1 111 ? 29.458 12.284 -27.121 1.00 40.06 111 GLY A N 1
ATOM 833 C CA . GLY A 1 111 ? 30.813 12.208 -26.574 1.00 40.06 111 GLY A CA 1
ATOM 834 C C . GLY A 1 111 ? 30.798 11.888 -25.067 1.00 40.06 111 GLY A C 1
ATOM 835 O O . GLY A 1 111 ? 29.730 11.908 -24.455 1.00 40.06 111 GLY A O 1
ATOM 836 N N . PRO A 1 112 ? 31.964 11.658 -24.437 1.00 43.75 112 PRO A N 1
ATOM 837 C CA . PRO A 1 112 ? 32.118 11.190 -23.046 1.00 43.75 112 PRO A CA 1
ATOM 838 C C . PRO A 1 112 ? 31.524 12.089 -21.935 1.00 43.75 112 PRO A C 1
ATOM 840 O O . PRO A 1 112 ? 31.521 11.706 -20.771 1.00 43.75 112 PRO A O 1
ATOM 843 N N . LEU A 1 113 ? 30.967 13.259 -22.267 1.00 45.12 113 LEU A N 1
ATOM 844 C CA . LEU A 1 113 ? 30.163 14.087 -21.352 1.00 45.12 113 LEU A CA 1
ATOM 845 C C . LEU A 1 113 ? 28.717 13.570 -21.182 1.00 45.12 113 LEU A C 1
ATOM 847 O O . LEU A 1 113 ? 28.079 13.857 -20.170 1.00 45.12 113 LEU A O 1
ATOM 851 N N . ALA A 1 114 ? 28.215 12.770 -22.130 1.00 57.72 114 ALA A N 1
ATOM 852 C CA . ALA A 1 114 ? 26.868 12.197 -22.093 1.00 57.72 114 ALA A CA 1
ATOM 853 C C . ALA A 1 114 ? 26.693 11.167 -20.963 1.00 57.72 114 ALA A C 1
ATOM 855 O O . ALA A 1 114 ? 25.606 11.049 -20.404 1.00 57.72 114 ALA A O 1
ATOM 856 N N . GLU A 1 115 ? 27.761 10.457 -20.588 1.00 53.28 115 GLU A N 1
ATOM 857 C CA . GLU A 1 115 ? 27.734 9.482 -19.490 1.00 53.28 115 GLU A CA 1
ATOM 858 C C . GLU A 1 115 ? 27.615 10.170 -18.124 1.00 53.28 115 GLU A C 1
ATOM 860 O O . GLU A 1 115 ? 26.851 9.720 -17.272 1.00 53.28 115 GLU A O 1
ATOM 865 N N . GLY A 1 116 ? 28.301 11.305 -17.934 1.00 55.84 116 GLY A N 1
ATOM 866 C CA . GLY A 1 116 ? 28.197 12.113 -16.716 1.00 55.84 116 GLY A CA 1
ATOM 867 C C . GLY A 1 116 ? 26.830 12.785 -16.565 1.00 55.84 116 GLY A C 1
ATOM 868 O O . GLY A 1 116 ? 26.260 12.798 -15.475 1.00 55.84 116 GLY A O 1
ATOM 869 N N . GLU A 1 117 ? 26.261 13.287 -17.664 1.00 63.03 117 GLU A N 1
ATOM 870 C CA . GLU A 1 117 ? 24.912 13.861 -17.668 1.00 63.03 117 GLU A CA 1
ATOM 871 C C . GLU A 1 117 ? 23.833 12.790 -17.433 1.00 63.03 117 GLU A C 1
ATOM 873 O O . GLU A 1 117 ? 22.889 13.017 -16.675 1.00 63.03 117 GLU A O 1
ATOM 878 N N . ALA A 1 118 ? 23.988 11.602 -18.027 1.00 58.62 118 ALA A N 1
ATOM 879 C CA . ALA A 1 118 ? 23.096 10.469 -17.799 1.00 58.62 118 ALA A CA 1
ATOM 880 C C . ALA A 1 118 ? 23.171 9.963 -16.351 1.00 58.62 118 ALA A C 1
ATOM 882 O O . ALA A 1 118 ? 22.132 9.714 -15.743 1.00 58.62 118 ALA A O 1
ATOM 883 N N . ALA A 1 119 ? 24.372 9.871 -15.770 1.00 57.16 119 ALA A N 1
ATOM 884 C CA . ALA A 1 119 ? 24.555 9.491 -14.372 1.00 57.16 119 ALA A CA 1
ATOM 885 C C . ALA A 1 119 ? 23.933 10.517 -13.409 1.00 57.16 119 ALA A C 1
ATOM 887 O O . ALA A 1 119 ? 23.251 10.132 -12.461 1.00 57.16 119 ALA A O 1
ATOM 888 N N . ALA A 1 120 ? 24.096 11.817 -13.676 1.00 54.31 120 ALA A N 1
ATOM 889 C CA . ALA A 1 120 ? 23.463 12.871 -12.884 1.00 54.31 120 ALA A CA 1
ATOM 890 C C . ALA A 1 120 ? 21.929 12.824 -12.988 1.00 54.31 120 ALA A C 1
ATOM 892 O O . ALA A 1 120 ? 21.237 12.915 -11.975 1.00 54.31 120 ALA A O 1
ATOM 893 N N . LYS A 1 121 ? 21.385 12.622 -14.194 1.00 64.56 121 LYS A N 1
ATOM 894 C CA . LYS A 1 121 ? 19.940 12.440 -14.411 1.00 64.56 121 LYS A CA 1
ATOM 895 C C . LYS A 1 121 ? 19.403 11.200 -13.696 1.00 64.56 121 LYS A C 1
ATOM 897 O O . LYS A 1 121 ? 18.337 11.277 -13.092 1.00 64.56 121 LYS A O 1
ATOM 902 N N . ALA A 1 122 ? 20.142 10.092 -13.727 1.00 61.78 122 ALA A N 1
ATOM 903 C CA . ALA A 1 122 ? 19.779 8.867 -13.021 1.00 61.78 122 ALA A CA 1
ATOM 904 C C . ALA A 1 122 ? 19.756 9.076 -11.500 1.00 61.78 122 ALA A C 1
ATOM 906 O O . ALA A 1 122 ? 18.799 8.664 -10.854 1.00 61.78 122 ALA A O 1
ATOM 907 N N . LEU A 1 123 ? 20.745 9.785 -10.949 1.00 54.72 123 LEU A N 1
ATOM 908 C CA . LEU A 1 123 ? 20.793 10.112 -9.523 1.00 54.72 123 LEU A CA 1
ATOM 909 C C . LEU A 1 123 ? 19.618 11.005 -9.097 1.00 54.72 123 LEU A C 1
ATOM 911 O O . LEU A 1 123 ? 18.984 10.745 -8.079 1.00 54.72 123 LEU A O 1
ATOM 915 N N . VAL A 1 124 ? 19.290 12.031 -9.890 1.00 73.06 124 VAL A N 1
ATOM 916 C CA . VAL A 1 124 ? 18.130 12.904 -9.631 1.00 73.06 124 VAL A CA 1
ATOM 917 C C . VAL A 1 124 ? 16.817 12.119 -9.709 1.00 73.06 124 VAL A C 1
ATOM 919 O O . VAL A 1 124 ? 15.915 12.348 -8.904 1.00 73.06 124 VAL A O 1
ATOM 922 N N . ALA A 1 125 ? 16.705 11.181 -10.653 1.00 73.81 125 ALA A N 1
ATOM 923 C CA . ALA A 1 125 ? 15.540 10.312 -10.779 1.00 73.81 125 ALA A CA 1
ATOM 924 C C . ALA A 1 125 ? 15.403 9.337 -9.597 1.00 73.81 125 ALA A C 1
ATOM 926 O O . ALA A 1 125 ? 14.295 9.131 -9.106 1.00 73.81 125 ALA A O 1
ATOM 927 N N . GLU A 1 126 ? 16.510 8.766 -9.119 1.00 74.00 126 GLU A N 1
ATOM 928 C CA . GLU A 1 126 ? 16.533 7.882 -7.949 1.00 74.00 126 GLU A CA 1
ATOM 929 C C . GLU A 1 126 ? 16.117 8.635 -6.677 1.00 74.00 126 GLU A C 1
ATOM 931 O O . GLU A 1 126 ? 15.213 8.202 -5.968 1.00 74.00 126 GLU A O 1
ATOM 936 N N . ASP A 1 127 ? 16.676 9.822 -6.450 1.00 80.50 127 ASP A N 1
ATOM 937 C CA . ASP A 1 127 ? 16.321 10.697 -5.328 1.00 80.50 127 ASP A CA 1
ATOM 938 C C . ASP A 1 127 ? 14.849 11.165 -5.386 1.00 80.50 127 ASP A C 1
ATOM 940 O O . ASP A 1 127 ? 14.145 11.199 -4.372 1.00 80.50 127 ASP A O 1
ATOM 944 N N . ALA A 1 128 ? 14.325 11.455 -6.583 1.00 81.88 128 ALA A N 1
ATOM 945 C CA . ALA A 1 128 ? 12.903 11.741 -6.774 1.00 81.88 128 ALA A CA 1
ATOM 946 C C . ALA A 1 128 ? 12.010 10.527 -6.457 1.00 81.88 128 ALA A C 1
ATOM 948 O O . ALA A 1 128 ? 10.953 10.692 -5.843 1.00 81.88 128 ALA A O 1
ATOM 949 N N . LEU A 1 129 ? 12.434 9.317 -6.835 1.00 85.19 129 LEU A N 1
ATOM 950 C CA . LEU A 1 129 ? 11.705 8.083 -6.549 1.00 85.19 129 LEU A CA 1
ATOM 951 C C . LEU A 1 129 ? 11.672 7.772 -5.047 1.00 85.19 129 LEU A C 1
ATOM 953 O O . LEU A 1 129 ? 10.617 7.395 -4.533 1.00 85.19 129 LEU A O 1
ATOM 957 N N . GLU A 1 130 ? 12.780 7.968 -4.331 1.00 88.50 130 GLU A N 1
ATOM 958 C CA . GLU A 1 130 ? 12.811 7.803 -2.873 1.00 88.50 130 GLU A CA 1
ATOM 959 C C . GLU A 1 130 ? 11.872 8.796 -2.180 1.00 88.50 130 GLU A C 1
ATOM 961 O O . GLU A 1 130 ? 11.025 8.394 -1.375 1.00 88.50 130 GLU A O 1
ATOM 966 N N . ARG A 1 131 ? 11.936 10.084 -2.552 1.00 86.31 131 ARG A N 1
ATOM 967 C CA . ARG A 1 131 ? 11.001 11.101 -2.042 1.00 86.31 131 ARG A CA 1
ATOM 968 C C . ARG A 1 131 ? 9.546 10.731 -2.306 1.00 86.31 131 ARG A C 1
ATOM 970 O O . ARG A 1 131 ? 8.712 10.877 -1.414 1.00 86.31 131 ARG A O 1
ATOM 977 N N . PHE A 1 132 ? 9.245 10.234 -3.505 1.00 89.56 132 PHE A N 1
ATOM 978 C CA . PHE A 1 132 ? 7.907 9.765 -3.848 1.00 89.56 132 PHE A CA 1
ATOM 979 C C . PHE A 1 132 ? 7.458 8.616 -2.937 1.00 89.56 132 PHE A C 1
ATOM 981 O O . PHE A 1 132 ? 6.351 8.672 -2.407 1.00 89.56 132 PHE A O 1
ATOM 988 N N . CYS A 1 133 ? 8.296 7.597 -2.718 1.00 89.50 133 CYS A N 1
ATOM 989 C CA . CYS A 1 133 ? 7.934 6.445 -1.886 1.00 89.50 133 CYS A CA 1
ATOM 990 C C . CYS A 1 133 ? 7.645 6.863 -0.435 1.00 89.50 133 CYS A C 1
ATOM 992 O O . CYS A 1 133 ? 6.639 6.437 0.136 1.00 89.50 133 CYS A O 1
ATOM 994 N N . VAL A 1 134 ? 8.465 7.758 0.128 1.00 87.62 134 VAL A N 1
ATOM 995 C CA . VAL A 1 134 ? 8.252 8.320 1.474 1.00 87.62 134 VAL A CA 1
ATOM 996 C C . VAL A 1 134 ? 6.949 9.125 1.542 1.00 87.62 134 VAL A C 1
ATOM 998 O O . VAL A 1 134 ? 6.148 8.931 2.458 1.00 87.62 134 VAL A O 1
ATOM 1001 N N . ALA A 1 135 ? 6.696 9.994 0.560 1.00 86.06 135 ALA A N 1
ATOM 1002 C CA . ALA A 1 135 ? 5.477 10.800 0.511 1.00 86.06 135 ALA A CA 1
ATOM 1003 C C . ALA A 1 135 ? 4.216 9.938 0.325 1.00 86.06 135 ALA A C 1
ATOM 1005 O O . ALA A 1 135 ? 3.202 10.175 0.981 1.00 86.06 135 ALA A O 1
ATOM 1006 N N . ALA A 1 136 ? 4.277 8.909 -0.523 1.00 89.75 136 ALA A N 1
ATOM 1007 C CA . ALA A 1 136 ? 3.181 7.972 -0.749 1.00 89.75 136 ALA A CA 1
ATOM 1008 C C . ALA A 1 136 ? 2.846 7.165 0.515 1.00 89.75 136 ALA A C 1
ATOM 1010 O O . ALA A 1 136 ? 1.670 6.919 0.800 1.00 89.75 136 ALA A O 1
ATOM 1011 N N . GLU A 1 137 ? 3.861 6.772 1.288 1.00 91.94 137 GLU A N 1
ATOM 1012 C CA . GLU A 1 137 ? 3.664 6.114 2.577 1.00 91.94 137 GLU A CA 1
ATOM 1013 C C . GLU A 1 137 ? 3.005 7.049 3.596 1.00 91.94 137 GLU A C 1
ATOM 1015 O O . GLU A 1 137 ? 1.982 6.676 4.178 1.00 91.94 137 GLU A O 1
ATOM 1020 N N . ALA A 1 138 ? 3.515 8.273 3.751 1.00 89.12 138 ALA A N 1
ATOM 1021 C CA . ALA A 1 138 ? 2.927 9.277 4.637 1.00 89.12 138 ALA A CA 1
ATOM 1022 C C . ALA A 1 138 ? 1.468 9.598 4.265 1.00 89.12 138 ALA A C 1
ATOM 1024 O O . ALA A 1 138 ? 0.600 9.620 5.138 1.00 89.12 138 ALA A O 1
ATOM 1025 N N . LEU A 1 139 ? 1.179 9.762 2.969 1.00 89.62 139 LEU A N 1
ATOM 1026 C CA . LEU A 1 139 ? -0.176 9.970 2.458 1.00 89.62 139 LEU A CA 1
ATOM 1027 C C . LEU A 1 139 ? -1.095 8.802 2.829 1.00 89.62 139 LEU A C 1
ATOM 1029 O O . LEU A 1 139 ? -2.170 9.015 3.384 1.00 89.62 139 LEU A O 1
ATOM 1033 N N . CYS A 1 140 ? -0.683 7.562 2.551 1.00 92.31 140 CYS A N 1
ATOM 1034 C CA . CYS A 1 140 ? -1.504 6.395 2.870 1.00 92.31 140 CYS A CA 1
ATOM 1035 C C . CYS A 1 140 ? -1.761 6.277 4.376 1.00 92.31 140 CYS A C 1
ATOM 1037 O O . CYS A 1 140 ? -2.874 5.934 4.767 1.00 92.31 140 CYS A O 1
ATOM 1039 N N . PHE A 1 141 ? -0.767 6.576 5.216 1.00 91.38 141 PHE A N 1
ATOM 1040 C CA . PHE A 1 141 ? -0.953 6.604 6.665 1.00 91.38 141 PHE A CA 1
ATOM 1041 C C . PHE A 1 141 ? -1.957 7.670 7.099 1.00 91.38 141 PHE A C 1
ATOM 1043 O O . PHE A 1 141 ? -2.887 7.342 7.832 1.00 91.38 141 PHE A O 1
ATOM 1050 N N . ALA A 1 142 ? -1.834 8.899 6.593 1.00 90.50 142 ALA A N 1
ATOM 1051 C CA . ALA A 1 142 ? -2.771 9.977 6.900 1.00 90.50 142 ALA A CA 1
ATOM 1052 C C . ALA A 1 142 ? -4.211 9.613 6.504 1.00 90.50 142 ALA A C 1
ATO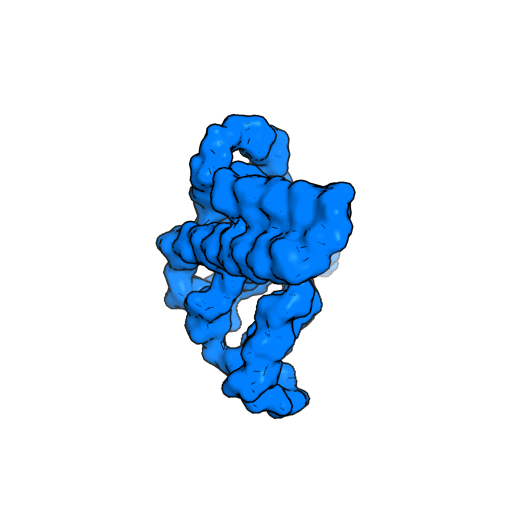M 1054 O O . ALA A 1 142 ? -5.142 9.819 7.282 1.00 90.50 142 ALA A O 1
ATOM 1055 N N . ILE A 1 143 ? -4.393 9.005 5.325 1.00 91.06 143 ILE A N 1
ATOM 1056 C CA . ILE A 1 143 ? -5.710 8.555 4.863 1.00 91.06 143 ILE A CA 1
ATOM 1057 C C . ILE A 1 143 ? -6.26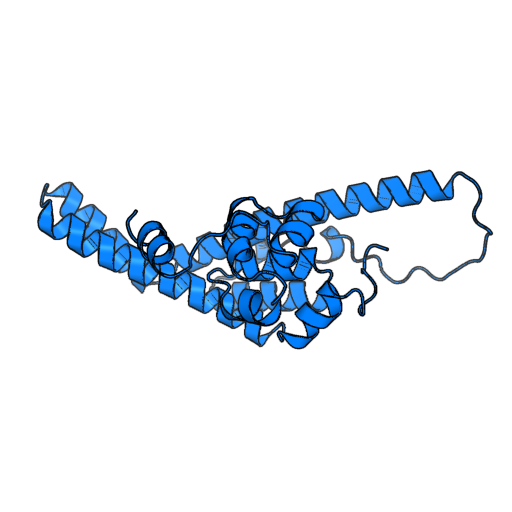7 7.468 5.783 1.00 91.06 143 ILE A C 1
ATOM 1059 O O . ILE A 1 143 ? -7.423 7.561 6.185 1.00 91.06 143 ILE A O 1
ATOM 1063 N N . VAL A 1 144 ? -5.472 6.444 6.117 1.00 92.38 144 VAL A N 1
ATOM 1064 C CA . VAL A 1 144 ? -5.897 5.344 7.001 1.00 92.38 144 VAL A CA 1
ATOM 1065 C C . VAL A 1 144 ? -6.293 5.871 8.380 1.00 92.38 144 VAL A C 1
ATOM 1067 O O . VAL A 1 144 ? -7.376 5.539 8.861 1.00 92.38 144 VAL A O 1
ATOM 1070 N N . ASP A 1 145 ? -5.476 6.736 8.979 1.00 90.12 145 ASP A N 1
ATOM 1071 C CA . ASP A 1 145 ? -5.727 7.303 10.308 1.00 90.12 145 ASP A CA 1
ATOM 1072 C C . ASP A 1 145 ? -6.959 8.222 10.337 1.00 90.12 145 ASP A C 1
ATOM 1074 O O . ASP A 1 145 ? -7.624 8.335 11.369 1.00 90.12 145 ASP A O 1
ATOM 1078 N N . ALA A 1 146 ? -7.313 8.850 9.212 1.00 89.69 146 ALA A N 1
ATOM 1079 C CA . ALA A 1 146 ? -8.517 9.669 9.095 1.00 89.69 146 ALA A CA 1
ATOM 1080 C C . ALA A 1 146 ? -9.812 8.838 8.978 1.00 89.69 146 ALA A C 1
ATOM 1082 O O . ALA A 1 146 ? -10.908 9.343 9.278 1.00 89.69 146 ALA A O 1
ATOM 1083 N N . GLN A 1 147 ? -9.727 7.561 8.581 1.00 88.88 147 GLN A N 1
ATOM 1084 C CA . GLN A 1 147 ? -10.913 6.728 8.389 1.00 88.88 147 GLN A CA 1
ATOM 1085 C C . GLN A 1 147 ? -11.672 6.539 9.702 1.00 88.88 147 GLN A C 1
ATOM 1087 O O . GLN A 1 147 ? -11.120 6.177 10.741 1.00 88.88 147 GLN A O 1
ATOM 1092 N N . ARG A 1 148 ? -12.989 6.762 9.647 1.00 91.31 148 ARG A N 1
ATOM 1093 C CA . ARG A 1 148 ? -13.869 6.671 10.816 1.00 91.31 148 ARG A CA 1
ATOM 1094 C C . ARG A 1 148 ? -13.750 5.327 11.563 1.00 91.31 148 ARG A C 1
ATOM 1096 O O . ARG A 1 148 ? -13.560 5.390 12.775 1.00 91.31 148 ARG A O 1
ATOM 1103 N N . PRO A 1 149 ? -13.777 4.148 10.905 1.00 91.50 149 PRO A N 1
ATOM 1104 C CA . PRO A 1 149 ? -13.629 2.870 11.608 1.00 91.50 149 PRO A CA 1
ATOM 1105 C C . PRO A 1 149 ? -12.302 2.734 12.369 1.00 91.50 149 PRO A C 1
ATOM 1107 O O . PRO A 1 149 ? -12.280 2.189 13.470 1.00 91.50 149 PRO A O 1
ATOM 1110 N N . VAL A 1 150 ? -11.205 3.270 11.817 1.00 92.19 150 VAL A N 1
ATOM 1111 C CA . VAL A 1 150 ? -9.877 3.248 12.452 1.00 92.19 150 VAL A CA 1
ATOM 1112 C C . VAL A 1 150 ? -9.857 4.151 13.684 1.00 92.19 150 VAL A C 1
ATOM 1114 O O . VAL A 1 150 ? -9.424 3.721 14.754 1.00 92.19 150 VAL A O 1
ATOM 1117 N N . ARG A 1 151 ? -10.394 5.375 13.573 1.00 94.06 151 ARG A N 1
ATOM 1118 C CA . ARG A 1 151 ? -10.498 6.314 14.703 1.00 94.06 151 ARG A CA 1
ATOM 1119 C C . ARG A 1 151 ? -11.368 5.772 15.835 1.00 94.06 151 ARG A C 1
ATOM 1121 O O . ARG A 1 151 ? -10.961 5.829 16.992 1.00 94.06 151 ARG A O 1
ATOM 1128 N N . GLU A 1 152 ? -12.530 5.207 15.511 1.00 92.50 152 GLU A N 1
ATOM 1129 C CA . GLU A 1 152 ? -13.437 4.614 16.502 1.00 92.50 152 GLU A CA 1
ATOM 1130 C C . GLU A 1 152 ? -12.803 3.407 17.212 1.00 92.50 152 GLU A C 1
ATOM 1132 O O . GLU A 1 152 ? -12.929 3.269 18.430 1.00 92.50 152 GLU A O 1
ATOM 1137 N N . ALA A 1 153 ? -12.092 2.541 16.482 1.00 91.44 153 ALA A N 1
ATOM 1138 C CA . ALA A 1 153 ? -11.388 1.410 17.081 1.00 91.44 153 ALA A CA 1
ATOM 1139 C C . ALA A 1 153 ? -10.228 1.867 17.982 1.00 91.44 153 ALA A C 1
ATOM 1141 O O . ALA A 1 153 ? -10.092 1.376 19.103 1.00 91.44 153 ALA A O 1
ATOM 1142 N N . ARG A 1 154 ? -9.444 2.860 17.541 1.00 95.38 154 ARG A N 1
ATOM 1143 C CA . ARG A 1 154 ? -8.358 3.455 18.334 1.00 95.38 154 ARG A CA 1
ATOM 1144 C C . ARG A 1 154 ? -8.869 4.058 19.643 1.00 95.38 154 ARG A C 1
ATOM 1146 O O . ARG A 1 154 ? -8.290 3.800 20.694 1.00 95.38 154 ARG A O 1
ATOM 1153 N N . GLN A 1 155 ? -9.979 4.795 19.598 1.00 95.31 155 GLN A N 1
ATOM 1154 C CA . GLN A 1 155 ? -10.582 5.390 20.792 1.00 95.31 155 GLN A CA 1
ATOM 1155 C C . GLN A 1 155 ? -10.951 4.328 21.841 1.00 95.31 155 GLN A C 1
ATOM 1157 O O . GLN A 1 155 ? -10.733 4.543 23.032 1.00 9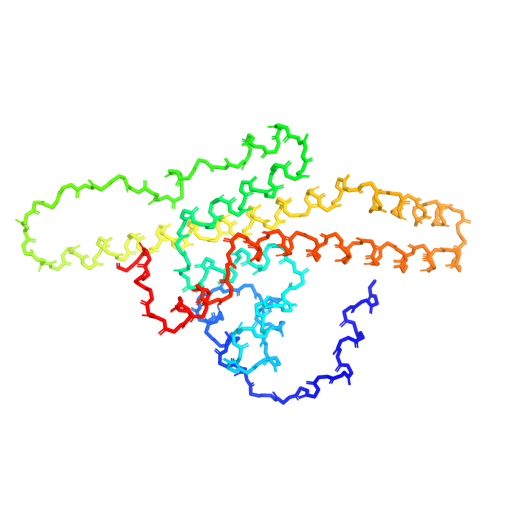5.31 155 GLN A O 1
ATOM 1162 N N . LYS A 1 156 ? -11.457 3.164 21.411 1.00 95.06 156 LYS A N 1
ATOM 1163 C CA . LYS A 1 156 ? -11.775 2.047 22.318 1.00 95.06 156 LYS A CA 1
ATOM 1164 C C . LYS A 1 156 ? -10.529 1.460 22.982 1.00 95.06 156 LYS A C 1
ATOM 1166 O O . LYS A 1 156 ? -10.579 1.143 24.168 1.00 95.06 156 LYS A O 1
ATOM 1171 N N . VAL A 1 157 ? -9.418 1.347 22.248 1.00 94.75 157 VAL A N 1
ATOM 1172 C CA . VAL A 1 157 ? -8.125 0.917 22.815 1.00 94.75 157 VAL A CA 1
ATOM 1173 C C . VAL A 1 157 ? -7.665 1.907 23.884 1.00 94.75 157 VAL A C 1
ATOM 1175 O O . VAL A 1 157 ? -7.350 1.505 25.003 1.00 94.75 157 VAL A 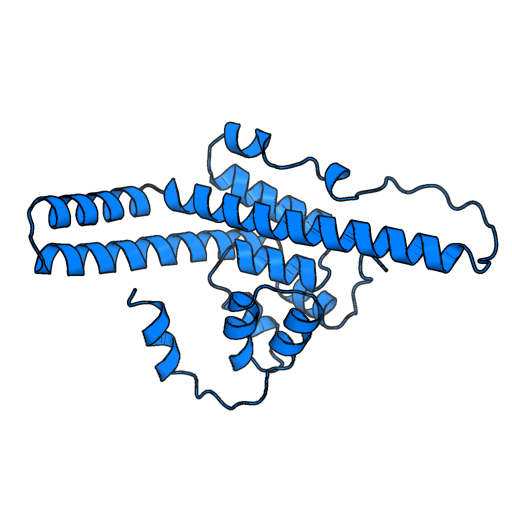O 1
ATOM 1178 N N . GLU A 1 158 ? -7.681 3.202 23.562 1.00 94.38 158 GLU A N 1
ATOM 1179 C CA . GLU A 1 158 ? -7.259 4.271 24.474 1.00 94.38 158 GLU A CA 1
ATOM 1180 C C . GLU A 1 158 ? -8.136 4.330 25.737 1.00 94.38 158 GLU A C 1
ATOM 1182 O O . GLU A 1 158 ? -7.633 4.532 26.844 1.00 94.38 158 GLU A O 1
ATOM 1187 N N . GLU A 1 159 ? -9.444 4.107 2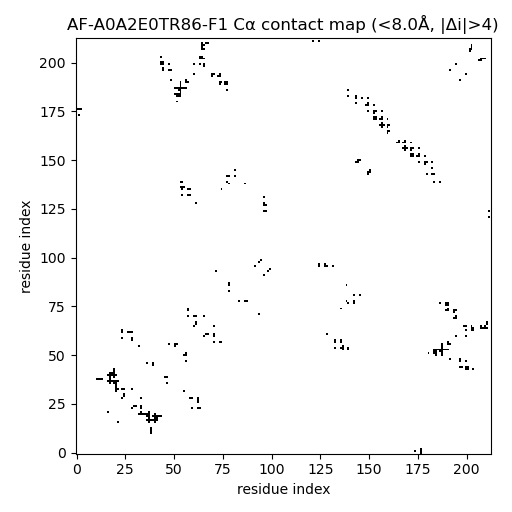5.601 1.00 96.06 159 GLU A N 1
ATOM 1188 C CA . GLU A 1 159 ? -10.374 4.050 26.727 1.00 96.06 159 GLU A CA 1
ATOM 1189 C C . GLU A 1 159 ? -10.143 2.818 27.613 1.00 96.06 159 GLU A C 1
ATOM 1191 O O . GLU A 1 159 ? -10.076 2.948 28.838 1.00 96.06 159 GLU A O 1
ATOM 1196 N N . ALA A 1 160 ? -9.991 1.627 27.029 1.00 94.06 160 ALA A N 1
ATOM 1197 C CA . ALA A 1 160 ? -9.696 0.412 27.787 1.00 94.06 160 ALA A CA 1
ATOM 1198 C C . ALA A 1 160 ? -8.365 0.533 28.548 1.00 94.06 160 ALA A C 1
ATOM 1200 O O . ALA A 1 160 ? -8.296 0.199 29.735 1.00 94.06 160 ALA A O 1
ATOM 1201 N N . GLN A 1 161 ? -7.343 1.103 27.899 1.00 94.06 161 GLN A N 1
ATOM 1202 C CA . GLN A 1 161 ? -6.040 1.370 28.502 1.00 94.06 161 GLN A CA 1
ATOM 1203 C C . GLN A 1 161 ? -6.136 2.376 29.657 1.00 94.06 161 GLN A C 1
ATOM 1205 O O . GLN A 1 161 ? -5.557 2.143 30.717 1.00 94.06 161 GLN A O 1
ATOM 1210 N N . ARG A 1 162 ? -6.900 3.465 29.491 1.00 95.44 162 ARG A N 1
ATOM 1211 C CA . ARG A 1 162 ? -7.108 4.486 30.534 1.00 95.44 162 ARG A CA 1
ATOM 1212 C C . ARG A 1 162 ? -7.697 3.901 31.818 1.00 95.44 162 ARG A C 1
ATOM 1214 O O . ARG A 1 162 ? -7.334 4.345 32.903 1.00 95.44 162 ARG A O 1
ATOM 1221 N N . TRP A 1 163 ? -8.588 2.921 31.694 1.00 95.31 163 TRP A N 1
ATOM 1222 C CA . TRP A 1 163 ? -9.257 2.281 32.830 1.00 95.31 163 TRP A CA 1
ATOM 1223 C C . TRP A 1 163 ? -8.573 0.994 33.315 1.00 95.31 163 TRP A C 1
ATOM 1225 O O . TRP A 1 163 ? -9.096 0.339 34.212 1.00 95.31 163 TRP A O 1
ATOM 1235 N N . GLY A 1 164 ? -7.426 0.612 32.741 1.00 93.25 164 GLY A N 1
ATOM 1236 C CA . GLY A 1 164 ? -6.695 -0.597 33.139 1.00 93.25 164 GLY A CA 1
ATOM 1237 C C . GLY A 1 164 ? -7.439 -1.909 32.858 1.00 93.25 164 GLY A C 1
ATOM 1238 O O . GLY A 1 164 ? -7.180 -2.913 33.519 1.00 93.25 164 GLY A O 1
ATOM 1239 N N . ARG A 1 165 ? -8.370 -1.919 31.896 1.00 94.12 165 ARG A N 1
ATOM 1240 C CA . ARG A 1 165 ? -9.173 -3.098 31.533 1.00 94.12 165 ARG A CA 1
ATOM 1241 C C . ARG A 1 165 ? -8.438 -3.917 30.475 1.00 94.12 165 ARG A C 1
ATOM 1243 O O . ARG A 1 165 ? -8.572 -3.661 29.283 1.00 94.12 165 ARG A O 1
ATOM 1250 N N . PHE A 1 166 ? -7.611 -4.860 30.923 1.00 92.06 166 PHE A N 1
ATOM 1251 C CA . PHE A 1 166 ? -6.682 -5.577 30.045 1.00 92.06 166 PHE A CA 1
ATOM 1252 C C . PHE A 1 166 ? -7.381 -6.437 28.979 1.00 92.06 166 PHE A C 1
ATOM 1254 O O . PHE A 1 166 ? -7.007 -6.358 27.811 1.00 92.06 166 PHE A O 1
ATOM 1261 N N . ASP A 1 167 ? -8.417 -7.194 29.347 1.00 94.12 167 ASP A N 1
ATOM 1262 C CA . ASP A 1 167 ? -9.146 -8.042 28.392 1.00 94.12 167 ASP A CA 1
ATOM 1263 C C . ASP A 1 167 ? -9.866 -7.195 27.326 1.00 94.12 167 ASP A C 1
ATOM 1265 O O . ASP A 1 167 ? -9.720 -7.445 26.128 1.00 94.12 167 ASP A O 1
ATOM 1269 N N . ASP A 1 168 ? -10.532 -6.114 27.748 1.00 93.88 168 ASP A N 1
ATOM 1270 C CA . ASP A 1 168 ? -11.169 -5.146 26.843 1.00 93.88 168 ASP A CA 1
ATOM 1271 C C . ASP A 1 168 ? -10.144 -4.484 25.903 1.00 93.88 168 ASP A C 1
ATOM 1273 O O . ASP A 1 168 ? -10.437 -4.217 24.737 1.00 93.88 168 ASP A O 1
ATOM 1277 N N . MET A 1 169 ? -8.930 -4.211 26.396 1.00 95.00 169 MET A N 1
ATOM 1278 C CA . MET A 1 169 ? -7.848 -3.627 25.600 1.00 95.00 169 MET A CA 1
ATOM 1279 C C . MET A 1 169 ? -7.374 -4.595 24.513 1.00 95.00 169 MET A C 1
ATOM 1281 O O . MET A 1 169 ? -7.133 -4.157 23.387 1.00 95.00 169 MET A O 1
ATOM 1285 N N . LEU A 1 170 ? -7.243 -5.891 24.818 1.00 94.62 170 LEU A N 1
ATOM 1286 C CA . LEU A 1 170 ? -6.851 -6.895 23.826 1.00 94.62 170 LEU A CA 1
ATOM 1287 C C . LEU A 1 170 ? -7.895 -7.007 22.711 1.00 94.62 170 LEU A C 1
ATOM 1289 O O . LEU A 1 170 ? -7.535 -6.899 21.539 1.00 94.62 170 LEU A O 1
ATOM 1293 N N . GLU A 1 171 ? -9.179 -7.118 23.058 1.00 93.12 171 GLU A N 1
ATOM 1294 C CA . GLU A 1 171 ? -10.261 -7.179 22.066 1.00 93.12 171 GLU A CA 1
ATOM 1295 C C . GLU A 1 171 ? -10.344 -5.886 21.233 1.00 93.12 171 GLU A C 1
ATOM 1297 O O . GLU A 1 171 ? -10.488 -5.919 20.006 1.00 93.12 171 GLU A O 1
ATOM 1302 N N . ALA A 1 172 ? -10.218 -4.719 21.873 1.00 91.25 172 ALA A N 1
ATOM 1303 C CA . ALA A 1 172 ? -10.186 -3.444 21.164 1.00 91.25 172 ALA A CA 1
ATOM 1304 C C . ALA A 1 172 ? -8.972 -3.343 20.227 1.00 91.25 172 ALA A C 1
ATOM 1306 O O . ALA A 1 172 ? -9.096 -2.803 19.126 1.00 91.25 172 ALA A O 1
ATOM 1307 N N . SER A 1 173 ? -7.819 -3.883 20.633 1.00 93.12 173 SER A N 1
ATOM 1308 C CA . SER A 1 173 ? -6.605 -3.888 19.816 1.00 93.12 173 SER A CA 1
ATOM 1309 C C . SER A 1 173 ? -6.743 -4.798 18.599 1.00 93.12 173 SER A C 1
ATOM 1311 O O . SER A 1 173 ? -6.235 -4.437 17.541 1.00 93.12 173 SER A O 1
ATOM 1313 N N . GLU A 1 174 ? -7.421 -5.940 18.716 1.00 94.50 174 GLU A N 1
ATOM 1314 C CA . GLU A 1 174 ? -7.722 -6.807 17.569 1.00 94.50 174 GLU A CA 1
ATOM 1315 C C . GLU A 1 174 ? -8.632 -6.095 16.566 1.00 94.50 174 GLU A C 1
ATOM 1317 O O . GLU A 1 174 ? -8.308 -6.029 15.381 1.00 94.50 174 GLU A O 1
ATOM 1322 N N . ARG A 1 175 ? -9.707 -5.457 17.047 1.00 92.44 175 ARG A N 1
ATOM 1323 C CA . ARG A 1 175 ? -10.608 -4.657 16.196 1.00 92.44 175 ARG A CA 1
ATOM 1324 C C . ARG A 1 175 ? -9.893 -3.479 15.532 1.00 92.44 175 ARG A C 1
ATOM 1326 O O . ARG A 1 175 ? -10.209 -3.132 14.396 1.00 92.44 175 ARG A O 1
ATOM 1333 N N . TYR A 1 176 ? -8.938 -2.859 16.226 1.00 93.50 176 TYR A N 1
ATOM 1334 C CA . TYR A 1 176 ? -8.085 -1.823 15.648 1.00 93.50 176 TYR A CA 1
ATOM 1335 C C . TYR A 1 176 ? -7.177 -2.392 14.553 1.00 93.50 176 TYR A C 1
ATOM 1337 O O . TYR A 1 176 ? -7.177 -1.850 13.450 1.00 93.50 176 TYR A O 1
ATOM 1345 N N . ASP A 1 177 ? -6.470 -3.498 14.816 1.00 94.31 177 ASP A N 1
ATOM 1346 C CA . ASP A 1 177 ? -5.609 -4.167 13.830 1.00 94.31 177 ASP A CA 1
ATOM 1347 C C . ASP A 1 177 ? -6.431 -4.568 12.575 1.00 94.31 177 ASP A C 1
ATOM 1349 O O . ASP A 1 177 ? -5.970 -4.370 11.449 1.00 94.31 177 ASP A O 1
ATOM 1353 N N . GLU A 1 178 ? -7.668 -5.055 12.741 1.00 93.00 178 GLU A N 1
ATOM 1354 C CA . GLU A 1 178 ? -8.596 -5.392 11.646 1.00 93.00 178 GLU A CA 1
ATOM 1355 C C . GLU A 1 178 ? -9.044 -4.168 10.839 1.00 93.00 178 GLU A C 1
ATOM 1357 O O . GLU A 1 178 ? -8.946 -4.174 9.609 1.00 93.00 178 GLU A O 1
ATOM 1362 N N . ALA A 1 179 ? -9.509 -3.108 11.510 1.00 90.44 179 ALA A N 1
ATOM 1363 C CA . ALA A 1 179 ? -9.923 -1.870 10.849 1.00 90.44 179 ALA A CA 1
ATOM 1364 C C . ALA A 1 179 ? -8.755 -1.234 10.083 1.00 90.44 179 ALA A C 1
ATOM 1366 O O . ALA A 1 179 ? -8.917 -0.781 8.948 1.00 90.44 179 ALA A O 1
ATOM 1367 N N . TYR A 1 180 ? -7.563 -1.255 10.679 1.00 92.44 180 TYR A N 1
ATOM 1368 C CA . TYR A 1 180 ? -6.340 -0.735 10.085 1.00 92.44 180 TYR A CA 1
ATOM 1369 C C . TYR A 1 180 ? -5.918 -1.542 8.850 1.00 92.44 180 TYR A C 1
ATOM 1371 O O . TYR A 1 180 ? -5.612 -0.972 7.800 1.00 92.44 180 TYR A O 1
ATOM 1379 N N . ALA A 1 181 ? -5.951 -2.875 8.937 1.00 91.50 181 ALA A N 1
ATOM 1380 C CA . ALA A 1 181 ? -5.658 -3.754 7.808 1.00 91.50 181 ALA A CA 1
ATOM 1381 C C . ALA A 1 181 ? -6.675 -3.577 6.668 1.00 91.50 181 ALA A C 1
ATOM 1383 O O . ALA A 1 181 ? -6.278 -3.459 5.508 1.00 91.50 181 ALA A O 1
ATOM 1384 N N . ALA A 1 182 ? -7.971 -3.501 6.986 1.00 91.69 182 ALA A N 1
ATOM 1385 C CA . ALA A 1 182 ? -9.030 -3.274 6.005 1.00 91.69 182 ALA A CA 1
ATOM 1386 C C . ALA A 1 182 ? -8.869 -1.924 5.287 1.00 91.69 182 ALA A C 1
ATOM 1388 O O . ALA A 1 182 ? -9.020 -1.854 4.066 1.00 91.69 182 ALA A O 1
ATOM 1389 N N . ALA A 1 183 ? -8.495 -0.872 6.018 1.00 92.62 183 ALA A N 1
ATOM 1390 C CA . ALA A 1 183 ? -8.224 0.444 5.451 1.00 92.62 183 ALA A CA 1
ATOM 1391 C C . ALA A 1 183 ? -7.047 0.409 4.457 1.00 92.62 183 ALA A C 1
ATOM 1393 O O . ALA A 1 183 ? -7.189 0.878 3.326 1.00 92.62 183 ALA A O 1
ATOM 1394 N N . HIS A 1 184 ? -5.916 -0.210 4.826 1.00 94.12 184 HIS A N 1
ATOM 1395 C CA . HIS A 1 184 ? -4.764 -0.383 3.923 1.00 94.12 184 HIS A CA 1
ATOM 1396 C C . HIS A 1 184 ? -5.113 -1.205 2.675 1.00 94.12 184 HIS A C 1
ATOM 1398 O O . HIS A 1 184 ? -4.716 -0.822 1.569 1.00 94.12 184 HIS A O 1
ATOM 1404 N N . MET A 1 185 ? -5.893 -2.279 2.836 1.00 94.00 185 MET A N 1
ATOM 1405 C CA . MET A 1 185 ? -6.389 -3.098 1.725 1.00 94.00 185 MET A CA 1
ATOM 1406 C C . MET A 1 185 ? -7.272 -2.284 0.775 1.00 94.00 185 MET A C 1
ATOM 1408 O O . MET A 1 185 ? -7.094 -2.364 -0.439 1.00 94.00 185 MET A O 1
ATOM 1412 N N . GLY A 1 186 ? -8.166 -1.448 1.311 1.00 93.88 186 GLY A N 1
ATOM 1413 C CA . GLY A 1 186 ? -9.012 -0.562 0.511 1.00 93.88 186 GLY A CA 1
ATOM 1414 C C . GLY A 1 186 ? -8.204 0.433 -0.328 1.00 93.88 186 GLY A C 1
ATOM 1415 O O . GLY A 1 186 ? -8.519 0.650 -1.502 1.00 93.88 186 GLY A O 1
ATOM 1416 N N . LEU A 1 187 ? -7.118 0.988 0.227 1.00 94.88 187 LEU A N 1
ATOM 1417 C CA . LEU A 1 187 ? -6.199 1.843 -0.535 1.00 94.88 187 LEU A CA 1
ATOM 1418 C C . LEU A 1 187 ? -5.434 1.053 -1.604 1.00 94.88 187 LEU A C 1
ATOM 1420 O O . LEU A 1 187 ? -5.292 1.525 -2.731 1.00 94.88 187 LEU A O 1
ATOM 1424 N N . ALA A 1 188 ? -4.974 -0.160 -1.288 1.00 96.19 188 ALA A N 1
ATOM 1425 C CA . ALA A 1 188 ? -4.337 -1.035 -2.271 1.00 96.19 188 ALA A CA 1
ATOM 1426 C C . ALA A 1 188 ? -5.285 -1.349 -3.441 1.00 96.19 188 ALA A C 1
ATOM 1428 O O . ALA A 1 188 ? -4.876 -1.293 -4.599 1.00 96.19 188 ALA A O 1
ATOM 1429 N N . ASP A 1 189 ? -6.565 -1.600 -3.163 1.00 95.44 189 ASP A N 1
ATOM 1430 C CA . ASP A 1 189 ? -7.582 -1.841 -4.190 1.00 95.44 189 ASP A CA 1
ATOM 1431 C C . ASP A 1 189 ? -7.837 -0.620 -5.078 1.00 95.44 189 ASP A C 1
ATOM 1433 O O . ASP A 1 189 ? -8.020 -0.775 -6.287 1.00 95.44 189 ASP A O 1
ATOM 1437 N N . LEU A 1 190 ? -7.814 0.597 -4.523 1.00 94.62 190 LEU A N 1
ATOM 1438 C CA . LEU A 1 190 ? -7.884 1.826 -5.323 1.00 94.62 190 LEU A CA 1
ATOM 1439 C C . LEU A 1 190 ? -6.715 1.914 -6.310 1.00 94.62 190 LEU A C 1
ATOM 1441 O O . LEU A 1 190 ? -6.945 2.096 -7.508 1.00 94.62 190 LEU A O 1
ATOM 1445 N N . VAL A 1 191 ? -5.486 1.685 -5.840 1.00 96.44 191 VAL A N 1
ATOM 1446 C CA . VAL A 1 191 ? -4.293 1.684 -6.702 1.00 96.44 191 VAL A CA 1
ATOM 1447 C C . VAL A 1 191 ? -4.393 0.596 -7.772 1.00 96.44 191 VAL A C 1
ATOM 1449 O O . VAL A 1 191 ? -4.162 0.868 -8.948 1.00 96.44 191 VAL A O 1
ATOM 1452 N N . ARG A 1 192 ? -4.798 -0.625 -7.404 1.00 95.38 192 ARG A N 1
ATOM 1453 C CA . ARG A 1 192 ? -4.931 -1.757 -8.337 1.00 95.38 192 ARG A CA 1
ATOM 1454 C C . ARG A 1 192 ? -6.013 -1.567 -9.395 1.00 95.38 192 ARG A C 1
ATOM 1456 O O . ARG A 1 192 ? -5.856 -2.063 -10.507 1.00 95.38 192 ARG A O 1
ATOM 1463 N N . ARG A 1 193 ? -7.101 -0.859 -9.080 1.00 94.25 193 ARG A N 1
ATOM 1464 C CA . ARG A 1 193 ? -8.123 -0.494 -10.076 1.00 94.25 193 ARG A CA 1
ATOM 1465 C C . ARG A 1 193 ? -7.576 0.485 -11.110 1.00 94.25 193 ARG A C 1
ATOM 1467 O O . ARG A 1 193 ? -7.948 0.398 -12.276 1.00 94.25 193 ARG A O 1
ATOM 1474 N N . ARG A 1 194 ? -6.691 1.396 -10.692 1.00 94.75 194 ARG A N 1
ATOM 1475 C CA . ARG A 1 194 ? -6.041 2.355 -11.593 1.00 94.75 194 ARG A CA 1
ATOM 1476 C C . ARG A 1 194 ? -4.887 1.744 -12.384 1.00 94.75 194 ARG A C 1
ATOM 1478 O O . ARG A 1 194 ? -4.684 2.128 -13.533 1.00 94.75 194 ARG A O 1
ATOM 1485 N N . ILE A 1 195 ? -4.140 0.829 -11.773 1.00 95.25 195 ILE A N 1
ATOM 1486 C CA . ILE A 1 195 ? -2.964 0.173 -12.349 1.00 95.25 195 ILE A CA 1
ATOM 1487 C C . ILE A 1 195 ? -3.248 -1.334 -12.467 1.00 95.25 195 ILE A C 1
ATOM 1489 O O . ILE A 1 195 ? -2.979 -2.100 -11.535 1.00 95.25 195 ILE A O 1
ATOM 1493 N N . PRO A 1 196 ? -3.803 -1.777 -13.609 1.00 94.81 196 PRO A N 1
ATOM 1494 C CA . PRO A 1 196 ? -4.034 -3.186 -13.886 1.00 94.81 196 PRO A CA 1
ATOM 1495 C C . PRO A 1 196 ? -2.764 -4.041 -13.766 1.00 94.81 196 PRO A C 1
ATOM 1497 O O . PRO A 1 196 ? -1.658 -3.621 -14.116 1.00 94.81 196 PRO A O 1
ATOM 1500 N N . GLY A 1 197 ? -2.915 -5.275 -13.273 1.00 94.00 197 GLY A N 1
ATOM 1501 C CA . GLY A 1 197 ? -1.778 -6.166 -13.013 1.00 94.00 197 GLY A CA 1
ATOM 1502 C C . GLY A 1 197 ? -0.989 -6.567 -14.265 1.00 94.00 197 GLY A C 1
ATOM 1503 O O . GLY A 1 197 ? 0.202 -6.857 -14.180 1.00 94.00 197 GLY A O 1
ATOM 1504 N N . ASP A 1 198 ? -1.611 -6.556 -15.442 1.00 93.50 198 ASP A N 1
ATOM 1505 C CA . ASP A 1 198 ? -0.946 -6.789 -16.723 1.00 93.50 198 ASP A CA 1
ATOM 1506 C C . ASP A 1 198 ? 0.066 -5.691 -17.071 1.00 93.50 198 ASP A C 1
ATOM 1508 O O . ASP A 1 198 ? 1.147 -6.035 -17.554 1.00 93.50 198 ASP A O 1
ATOM 1512 N N . LEU A 1 199 ? -0.213 -4.424 -16.736 1.00 93.44 199 LEU A N 1
ATOM 1513 C CA . LEU A 1 199 ? 0.753 -3.327 -16.880 1.00 93.44 199 LEU A CA 1
ATOM 1514 C C . LEU A 1 199 ? 1.947 -3.512 -15.942 1.00 93.44 199 LEU A C 1
ATOM 1516 O O . LEU A 1 199 ? 3.093 -3.361 -16.361 1.00 93.44 199 LEU A O 1
ATOM 1520 N N . VAL A 1 200 ? 1.692 -3.912 -14.693 1.00 94.19 200 VAL A N 1
ATOM 1521 C CA . VAL A 1 200 ? 2.754 -4.199 -13.714 1.00 94.19 200 VAL A CA 1
ATOM 1522 C C . VAL A 1 200 ? 3.634 -5.351 -14.188 1.00 94.19 200 VAL A C 1
ATOM 1524 O O . VAL A 1 200 ? 4.859 -5.261 -14.141 1.00 94.19 200 VAL A O 1
ATOM 1527 N N . ARG A 1 201 ? 3.028 -6.423 -14.706 1.00 93.56 201 ARG A N 1
ATOM 1528 C CA . ARG A 1 201 ? 3.762 -7.556 -15.280 1.00 93.56 201 ARG A CA 1
ATOM 1529 C C . ARG A 1 201 ? 4.577 -7.147 -16.504 1.00 93.56 201 ARG A C 1
ATOM 1531 O O . ARG A 1 201 ? 5.727 -7.565 -16.609 1.00 93.56 201 ARG A O 1
ATOM 1538 N N . ALA A 1 202 ? 4.015 -6.351 -17.413 1.00 90.50 202 ALA A N 1
ATOM 1539 C CA . ALA A 1 202 ? 4.735 -5.865 -18.589 1.00 90.50 202 ALA A CA 1
ATOM 1540 C C . ALA A 1 202 ? 5.951 -5.009 -18.191 1.00 90.50 202 ALA A C 1
ATOM 1542 O O . ALA A 1 202 ? 7.047 -5.217 -18.717 1.00 90.50 202 ALA A O 1
ATOM 1543 N N . ALA A 1 203 ? 5.782 -4.117 -17.211 1.00 89.19 203 ALA A N 1
ATOM 1544 C CA . ALA A 1 203 ? 6.855 -3.293 -16.660 1.00 89.19 203 ALA A CA 1
ATOM 1545 C C . ALA A 1 203 ? 7.937 -4.145 -15.965 1.00 89.19 203 ALA A C 1
ATOM 1547 O O . ALA A 1 203 ? 9.126 -4.009 -16.255 1.00 89.19 203 ALA A O 1
ATOM 1548 N N . ALA A 1 204 ? 7.536 -5.112 -15.133 1.00 87.69 204 ALA A N 1
ATOM 1549 C CA . ALA A 1 204 ? 8.454 -6.011 -14.431 1.00 87.69 204 ALA A CA 1
ATOM 1550 C C . ALA A 1 204 ? 9.286 -6.899 -15.378 1.00 87.69 204 ALA A C 1
ATOM 1552 O O . ALA A 1 204 ? 10.427 -7.233 -15.065 1.00 87.69 204 ALA A O 1
ATOM 1553 N N . LEU A 1 205 ? 8.737 -7.267 -16.540 1.00 85.00 205 LEU A N 1
ATOM 1554 C CA . LEU A 1 205 ? 9.443 -8.026 -17.579 1.00 85.00 205 LEU A CA 1
ATOM 1555 C C . LEU A 1 205 ? 10.308 -7.145 -18.500 1.00 85.00 205 LEU A C 1
ATOM 1557 O O . LEU A 1 205 ? 10.991 -7.680 -19.370 1.00 85.00 205 LEU A O 1
ATOM 1561 N N . GLY A 1 206 ? 10.294 -5.818 -18.325 1.00 72.12 206 GLY A N 1
ATOM 1562 C CA . GLY A 1 206 ? 11.034 -4.881 -19.174 1.00 72.12 206 GLY A CA 1
ATOM 1563 C C . GLY A 1 206 ? 10.442 -4.709 -20.575 1.00 72.12 206 GLY A C 1
ATOM 1564 O O . GLY A 1 206 ? 11.144 -4.273 -21.482 1.00 72.12 206 GLY A O 1
ATOM 1565 N N . VAL A 1 207 ? 9.164 -5.060 -20.764 1.00 57.19 207 VAL A N 1
ATOM 1566 C CA . VAL A 1 207 ? 8.436 -4.884 -22.036 1.00 57.19 207 VAL A CA 1
ATOM 1567 C C . VAL A 1 207 ? 7.922 -3.442 -22.182 1.00 57.19 207 VAL A C 1
ATOM 1569 O O . VAL A 1 207 ? 7.626 -2.997 -23.286 1.00 57.19 207 VAL A O 1
ATOM 1572 N N . GLY A 1 208 ? 7.880 -2.679 -21.085 1.00 47.25 208 GLY A N 1
ATOM 1573 C CA . GLY A 1 208 ? 7.719 -1.225 -21.089 1.00 47.25 208 GLY A CA 1
ATOM 1574 C C . GLY A 1 208 ? 9.069 -0.539 -20.898 1.00 47.25 208 GLY A C 1
ATOM 1575 O O . GLY A 1 208 ? 9.802 -0.868 -19.965 1.00 47.25 208 GLY A O 1
ATOM 1576 N N . GLY A 1 209 ? 9.407 0.399 -21.787 1.00 41.94 209 GLY A N 1
ATOM 1577 C CA . GLY A 1 209 ? 10.577 1.258 -21.628 1.00 41.94 209 GLY A CA 1
ATOM 1578 C C . GLY A 1 209 ? 10.528 1.961 -20.274 1.00 41.94 209 GLY A C 1
ATOM 1579 O O . GLY A 1 209 ? 9.522 2.569 -19.921 1.00 41.94 209 GLY A O 1
ATOM 1580 N N . HIS A 1 210 ? 11.604 1.835 -19.502 1.00 42.44 210 HIS A N 1
ATOM 1581 C CA . HIS A 1 210 ? 11.747 2.542 -18.239 1.00 42.44 210 HIS A CA 1
ATOM 1582 C C . HIS A 1 210 ? 11.667 4.049 -18.531 1.00 42.44 210 HIS A C 1
ATOM 1584 O O . HIS A 1 210 ? 12.457 4.517 -19.350 1.00 42.44 210 HIS A O 1
ATOM 1590 N N . PRO A 1 211 ? 10.776 4.826 -17.893 1.00 45.19 211 PRO A N 1
ATOM 1591 C CA . PRO A 1 211 ? 10.670 6.261 -18.169 1.00 45.19 211 PRO A CA 1
ATOM 1592 C C . PRO A 1 211 ? 11.945 7.045 -17.801 1.00 45.19 211 PRO A C 1
ATOM 1594 O O . PRO A 1 211 ? 12.086 8.196 -18.198 1.00 45.19 211 PRO A O 1
ATOM 1597 N N . TYR A 1 212 ? 12.883 6.414 -17.082 1.00 43.84 212 TYR A N 1
ATOM 1598 C CA . TYR A 1 212 ? 14.199 6.965 -16.736 1.00 43.84 212 TYR A CA 1
ATOM 1599 C C . TYR A 1 212 ? 15.388 6.205 -17.373 1.00 43.84 212 TYR A C 1
ATOM 1601 O O . TYR A 1 212 ? 16.470 6.185 -16.789 1.00 43.84 212 TYR A O 1
ATOM 1609 N N . ARG A 1 213 ? 15.191 5.488 -18.491 1.00 43.94 213 ARG A N 1
ATOM 1610 C CA . ARG A 1 213 ? 16.288 4.962 -19.337 1.00 43.94 213 ARG A CA 1
ATOM 1611 C C . ARG A 1 213 ? 16.310 5.645 -20.694 1.00 43.94 213 ARG A C 1
ATOM 1613 O O . ARG A 1 213 ? 15.216 5.983 -21.193 1.00 43.94 213 ARG A O 1
#

Nearest PDB structures (foldseek):
  6jx6-assembly1_A  TM=3.152E-01  e=9.305E+00  Homo sapiens

Foldseek 3Di:
DPPVPVVVPPQPDDPDQAPLLVLCVVLVHDPVLSVLCRSVRPPLLVSLVPVQFLLSNLLLCVSLQQPLVLSLVLLVLLVVLLVDPVLVVVVDDSVQLPPDDPDDDDDDDDDPVVVVVLVVLVVSNSVSSVVVSVSSVVSLVVSLCSDPQLVVLVVQLVVCVVVVPVVSNVVSVVSNVVSSSVSRNVSSVSSCVSPPSVSSVCSNVCVDPRPSD

Solvent-accessible surface area (backbone atoms only — not comparable to full-atom values): 11800 Å² total; per-residue (Å²): 137,65,76,78,59,66,62,66,79,78,55,76,87,63,97,62,78,6,56,47,16,49,51,38,48,74,62,69,49,55,70,66,58,27,61,67,29,26,80,42,29,74,42,53,54,61,40,58,77,62,43,56,30,29,34,56,46,51,39,52,35,54,64,36,27,38,60,64,69,54,54,51,50,29,52,49,52,52,48,62,72,54,76,48,79,71,63,55,79,72,55,72,56,68,59,80,63,66,59,71,74,88,74,79,89,74,92,71,84,86,54,86,64,52,58,57,52,50,51,52,51,46,50,54,50,51,56,38,50,52,52,47,46,55,50,40,39,52,50,46,48,54,44,41,62,65,34,64,68,30,44,57,24,47,50,44,26,54,51,21,56,75,70,69,38,62,71,57,23,52,56,25,44,51,51,24,54,49,36,47,50,51,41,29,34,54,41,16,48,53,36,43,72,62,50,50,58,66,55,46,44,36,12,64,71,61,76,37,75,44,89,86,109

Radius of gyration: 20.19 Å; Cα contacts (8 Å, |Δi|>4): 215; chains: 1; bounding box: 46×44×66 Å

Sequence (213 aa):
MGFFFRVKAVLGWSGRRGRVAAELARRGATRELVRFTEPFGADVITAWSRCPRGAWSLEMAARFGVETALVARATADLVAAAGEPDLAAHSADPREWGAQPALQRSGVAPGPLAEGEAAAKALVAEDALERFCVAAEALCFAIVDAQRPVREARQKVEEAQRWGRFDDMLEASERYDEAYAAAHMGLADLVRRRIPGDLVRAAALGVGGHPYR

Mean predicted aligned error: 11.41 Å